Protein AF-A0A939Y5H3-F1 (afdb_monomer_lite)

Structure (mmCIF, N/CA/C/O backbone):
data_AF-A0A939Y5H3-F1
#
_entry.id   AF-A0A939Y5H3-F1
#
loop_
_atom_site.group_PDB
_atom_site.id
_atom_site.type_symbol
_atom_site.label_atom_id
_atom_site.label_alt_id
_atom_site.label_comp_id
_atom_site.label_asym_id
_atom_site.label_entity_id
_atom_site.label_seq_id
_atom_site.pdbx_PDB_ins_code
_atom_site.Cartn_x
_atom_site.Cartn_y
_atom_site.Cartn_z
_atom_site.occupancy
_atom_site.B_iso_or_equiv
_atom_site.auth_seq_id
_atom_site.auth_comp_id
_atom_site.auth_asym_id
_atom_site.auth_atom_id
_atom_site.pdbx_PDB_model_num
ATOM 1 N N . MET A 1 1 ? 41.973 27.818 4.647 1.00 45.31 1 MET A N 1
ATOM 2 C CA . MET A 1 1 ? 41.602 26.563 5.346 1.00 45.31 1 MET A CA 1
ATOM 3 C C . MET A 1 1 ? 40.294 26.695 6.150 1.00 45.31 1 MET A C 1
ATOM 5 O O . MET A 1 1 ? 40.220 26.222 7.270 1.00 45.31 1 MET A O 1
ATOM 9 N N . LYS A 1 2 ? 39.246 27.329 5.593 1.00 43.56 2 LYS A N 1
ATOM 10 C CA . LYS A 1 2 ? 37.891 27.390 6.195 1.00 43.56 2 LYS A CA 1
ATOM 11 C C . LYS A 1 2 ? 36.784 26.870 5.260 1.00 43.56 2 LYS A C 1
ATOM 13 O O . LYS A 1 2 ? 35.641 26.791 5.668 1.00 43.56 2 LYS A O 1
ATOM 18 N N . LYS A 1 3 ? 37.131 26.489 4.022 1.00 42.84 3 LYS A N 1
ATOM 19 C CA . LYS A 1 3 ? 36.192 25.960 3.016 1.00 42.84 3 LYS A CA 1
ATOM 20 C C . LYS A 1 3 ? 36.197 24.429 2.900 1.00 42.84 3 LYS A C 1
ATOM 22 O O . LYS A 1 3 ? 35.375 23.888 2.184 1.00 42.84 3 LYS A O 1
ATOM 27 N N . LEU A 1 4 ? 37.094 23.740 3.616 1.00 44.28 4 LEU A N 1
ATOM 28 C CA . LEU A 1 4 ? 37.182 22.272 3.596 1.00 44.28 4 LEU A CA 1
ATOM 29 C C . LEU A 1 4 ? 36.349 21.599 4.705 1.00 44.28 4 LEU A C 1
ATOM 31 O O . LEU A 1 4 ? 36.174 20.392 4.683 1.00 44.28 4 LEU A O 1
ATOM 35 N N . ILE A 1 5 ? 35.842 22.370 5.676 1.00 47.78 5 ILE A N 1
ATOM 36 C CA . ILE A 1 5 ? 35.109 21.831 6.835 1.00 47.78 5 ILE A CA 1
ATOM 37 C C . ILE A 1 5 ? 33.607 21.679 6.535 1.00 47.78 5 ILE A C 1
ATOM 39 O O . ILE A 1 5 ? 32.994 20.747 7.034 1.00 47.78 5 ILE A O 1
ATOM 43 N N . CYS A 1 6 ? 33.020 22.505 5.658 1.00 40.56 6 CYS A N 1
ATOM 44 C CA . CYS A 1 6 ? 31.611 22.341 5.270 1.00 40.56 6 CYS A CA 1
ATOM 45 C C . CYS A 1 6 ? 31.364 21.078 4.429 1.00 40.56 6 CYS A C 1
ATOM 47 O O . CYS A 1 6 ? 30.321 20.462 4.583 1.00 40.56 6 CYS A O 1
ATOM 49 N N . LEU A 1 7 ? 32.325 20.651 3.598 1.00 38.81 7 LEU A N 1
ATOM 50 C CA . LEU A 1 7 ? 32.150 19.462 2.752 1.00 38.81 7 LEU A CA 1
ATOM 51 C C . LEU A 1 7 ? 32.238 18.149 3.551 1.00 38.81 7 LEU A C 1
ATOM 53 O O . LEU A 1 7 ? 31.619 17.162 3.179 1.00 38.81 7 LEU A O 1
ATOM 57 N N . LEU A 1 8 ? 32.978 18.141 4.668 1.00 38.00 8 LEU A N 1
ATOM 58 C CA . LEU A 1 8 ? 33.120 16.955 5.518 1.00 38.00 8 LEU A CA 1
ATOM 59 C C . LEU A 1 8 ? 31.940 16.770 6.490 1.00 38.00 8 LEU A C 1
ATOM 61 O O . LEU A 1 8 ? 31.707 15.662 6.952 1.00 38.00 8 LEU A O 1
ATOM 65 N N . ILE A 1 9 ? 31.193 17.839 6.790 1.00 43.25 9 ILE A N 1
ATOM 66 C CA . ILE A 1 9 ? 30.003 17.783 7.657 1.00 43.25 9 ILE A CA 1
ATOM 67 C C . ILE A 1 9 ? 28.772 17.279 6.881 1.00 43.25 9 ILE A C 1
ATOM 69 O O . ILE A 1 9 ? 27.921 16.627 7.473 1.00 43.25 9 ILE A O 1
ATOM 73 N N . CYS A 1 10 ? 28.711 17.470 5.558 1.00 39.88 10 CYS A N 1
ATOM 74 C CA . CYS A 1 10 ? 27.678 16.852 4.714 1.00 39.88 10 CYS A CA 1
ATOM 75 C C . CYS A 1 10 ? 27.888 15.341 4.488 1.00 39.88 10 CYS A C 1
ATOM 77 O O . CYS A 1 10 ? 26.941 14.655 4.134 1.00 39.88 10 CYS A O 1
ATOM 79 N N . LEU A 1 11 ? 29.099 14.816 4.716 1.00 40.78 11 LEU A N 1
ATOM 80 C CA . LEU A 1 11 ? 29.439 13.387 4.581 1.00 40.78 11 LEU A CA 1
ATOM 81 C C . LEU A 1 11 ? 29.298 12.592 5.895 1.00 40.78 11 LEU A C 1
ATOM 83 O O . LEU A 1 11 ? 29.634 11.412 5.939 1.00 40.78 11 LEU A O 1
ATOM 87 N N . LEU A 1 12 ? 28.842 13.242 6.970 1.00 34.53 12 LEU A N 1
ATOM 88 C CA . LEU A 1 12 ? 28.650 12.650 8.301 1.00 34.53 12 LEU A CA 1
ATOM 89 C C . LEU A 1 12 ? 27.226 12.843 8.833 1.00 34.53 12 LEU A C 1
ATOM 91 O O . LEU A 1 12 ? 26.976 12.609 10.016 1.00 34.53 12 LEU A O 1
ATOM 95 N N . LEU A 1 13 ? 26.290 13.260 7.978 1.00 33.53 13 LEU A N 1
ATOM 96 C CA . LEU A 1 13 ? 24.886 13.063 8.295 1.00 33.53 13 LEU A CA 1
ATOM 97 C C . LEU A 1 13 ? 24.651 11.549 8.216 1.00 33.53 13 LEU A C 1
ATOM 99 O O . LEU A 1 13 ? 24.963 10.970 7.172 1.00 33.53 13 LEU A O 1
ATOM 103 N N . PRO A 1 14 ? 24.171 10.881 9.283 1.00 34.47 14 PRO A N 1
ATOM 104 C CA . PRO A 1 14 ? 23.535 9.592 9.077 1.00 34.47 14 PRO A CA 1
ATOM 105 C C . PRO A 1 14 ? 22.518 9.826 7.965 1.00 34.47 14 PRO A C 1
ATOM 107 O O . PRO A 1 14 ? 21.755 10.793 8.042 1.00 34.47 14 PRO A O 1
ATOM 110 N N . VAL A 1 15 ? 22.592 9.019 6.905 1.00 36.03 15 VAL A N 1
ATOM 111 C CA . VAL A 1 15 ? 21.488 8.879 5.957 1.00 36.03 15 VAL A CA 1
ATOM 112 C C . VAL A 1 15 ? 20.265 8.777 6.850 1.00 36.03 15 VAL A C 1
ATOM 114 O O . VAL A 1 15 ? 20.222 7.890 7.706 1.00 36.03 15 VAL A O 1
ATOM 117 N N . SER A 1 16 ? 19.399 9.793 6.812 1.00 32.97 16 SER A N 1
ATOM 118 C CA . SER A 1 16 ? 18.148 9.756 7.551 1.00 32.97 16 SER A CA 1
ATOM 119 C C . SER A 1 16 ? 17.563 8.392 7.245 1.00 32.97 16 SER A C 1
ATOM 121 O O . SER A 1 16 ? 17.474 8.061 6.064 1.00 32.97 16 SER A O 1
ATOM 123 N N . ALA A 1 17 ? 17.305 7.579 8.276 1.00 41.19 17 ALA A N 1
ATOM 124 C CA . ALA A 1 17 ? 16.537 6.362 8.086 1.00 41.19 17 ALA A CA 1
ATOM 125 C C . ALA A 1 17 ? 15.338 6.793 7.245 1.00 41.19 17 ALA A C 1
ATOM 127 O O . ALA A 1 17 ? 14.619 7.713 7.653 1.00 41.19 17 ALA A O 1
ATOM 128 N N . LEU A 1 18 ? 15.261 6.284 6.014 1.00 56.69 18 LEU A N 1
ATOM 129 C CA . LEU A 1 18 ? 14.103 6.540 5.183 1.00 56.69 18 LEU A CA 1
ATOM 130 C C . LEU A 1 18 ? 12.921 6.054 6.021 1.00 56.69 18 LEU A C 1
ATOM 132 O O . LEU A 1 18 ? 13.024 5.047 6.725 1.00 56.69 18 LEU A O 1
ATOM 136 N N . ALA A 1 19 ? 11.886 6.883 6.097 1.00 64.06 19 ALA A N 1
ATOM 137 C CA . ALA A 1 19 ? 10.676 6.497 6.794 1.00 64.06 19 ALA A CA 1
ATOM 138 C C . ALA A 1 19 ? 10.147 5.210 6.160 1.00 64.06 19 ALA A C 1
ATOM 140 O O . ALA A 1 19 ? 10.243 5.084 4.937 1.00 64.06 19 ALA A O 1
ATOM 141 N N . ALA A 1 20 ? 9.577 4.307 6.960 1.00 69.75 20 ALA A N 1
ATOM 142 C CA . ALA A 1 20 ? 8.918 3.128 6.413 1.00 69.75 20 ALA A CA 1
ATOM 143 C C . ALA A 1 20 ? 7.934 3.561 5.311 1.00 69.75 20 ALA A C 1
ATOM 145 O O . ALA A 1 20 ? 7.160 4.511 5.517 1.00 69.75 20 ALA A O 1
ATOM 146 N N . PRO A 1 21 ? 7.978 2.929 4.127 1.00 75.19 21 PRO A N 1
ATOM 147 C CA . PRO A 1 21 ? 7.165 3.357 3.008 1.00 75.19 21 PRO A CA 1
ATOM 148 C C . PRO A 1 21 ? 5.696 3.151 3.374 1.00 75.19 21 PRO A C 1
ATOM 150 O O . PRO A 1 21 ? 5.331 2.158 3.997 1.00 75.19 21 PRO A O 1
ATOM 153 N N . THR A 1 22 ? 4.855 4.119 3.023 1.00 82.44 22 THR A N 1
ATOM 154 C CA . THR A 1 22 ? 3.416 4.108 3.311 1.00 82.44 22 THR A CA 1
ATOM 155 C C . THR A 1 22 ? 2.632 4.383 2.043 1.00 82.44 22 THR A C 1
ATOM 157 O O . THR A 1 22 ? 3.147 5.012 1.115 1.00 82.44 22 THR A O 1
ATOM 160 N N . ARG A 1 23 ? 1.381 3.922 2.015 1.00 86.31 23 ARG A N 1
ATOM 161 C CA . ARG A 1 23 ? 0.402 4.412 1.053 1.00 86.31 23 ARG A CA 1
ATOM 162 C C . ARG A 1 23 ? 0.031 5.850 1.407 1.00 86.31 23 ARG A C 1
ATOM 164 O O . ARG A 1 23 ? -0.225 6.164 2.573 1.00 86.31 23 ARG A O 1
ATOM 171 N N . ASP A 1 24 ? 0.000 6.709 0.395 1.00 83.50 24 ASP A N 1
ATOM 172 C CA . ASP A 1 24 ? -0.447 8.086 0.571 1.00 83.50 24 ASP A CA 1
ATOM 173 C C . ASP A 1 24 ? -1.938 8.146 0.909 1.00 83.50 24 ASP A C 1
ATOM 175 O O . ASP A 1 24 ? -2.741 7.341 0.440 1.00 83.50 24 ASP A O 1
ATOM 179 N N . MET A 1 25 ? -2.314 9.161 1.687 1.00 87.19 25 MET A N 1
ATOM 180 C CA . MET A 1 25 ? -3.721 9.486 1.903 1.00 87.19 25 MET A CA 1
ATOM 181 C C . MET A 1 25 ? -4.367 9.890 0.572 1.00 87.19 25 MET A C 1
ATOM 183 O O . MET A 1 25 ? -3.930 10.857 -0.055 1.00 87.19 25 MET A O 1
ATOM 187 N N . GLN A 1 26 ? -5.418 9.178 0.178 1.00 84.81 26 GLN A N 1
ATOM 188 C CA . GLN A 1 26 ? -6.186 9.430 -1.036 1.00 84.81 26 GLN A CA 1
ATOM 189 C C . GLN A 1 26 ? -7.264 10.496 -0.781 1.00 84.81 26 GLN A C 1
ATOM 191 O O . GLN A 1 26 ? -7.021 11.695 -0.929 1.00 84.81 26 GLN A O 1
ATOM 196 N N . GLU A 1 27 ? -8.453 10.070 -0.354 1.00 87.75 27 GLU A N 1
ATOM 197 C CA . GLU A 1 27 ? -9.567 10.926 0.047 1.00 87.75 27 GLU A CA 1
ATOM 198 C C . GLU A 1 27 ? -9.809 10.789 1.552 1.00 87.75 27 GLU A C 1
ATOM 200 O O . GLU A 1 27 ? -9.682 9.707 2.120 1.00 87.75 27 GLU A O 1
ATOM 205 N N . SER A 1 28 ? -10.159 11.893 2.215 1.00 94.00 28 SER A N 1
ATOM 206 C CA . SER A 1 28 ? -10.532 11.849 3.626 1.00 94.00 28 SER A CA 1
ATOM 207 C C . SER A 1 28 ? -11.672 12.805 3.948 1.00 94.00 28 SER A C 1
ATOM 209 O O . SER A 1 28 ? -11.528 14.027 3.868 1.00 94.00 28 SER A O 1
ATOM 211 N N . ALA A 1 29 ? -12.792 12.239 4.393 1.00 94.69 29 ALA A N 1
ATOM 212 C CA . ALA A 1 29 ? -13.925 12.959 4.961 1.00 94.69 29 ALA A CA 1
ATOM 213 C C . ALA A 1 29 ? -13.605 13.545 6.349 1.00 94.69 29 ALA A C 1
ATOM 215 O O . ALA A 1 29 ? -14.229 14.517 6.781 1.00 94.69 29 ALA A O 1
ATOM 216 N N . LEU A 1 30 ? -12.617 12.977 7.048 1.00 93.25 30 LEU A N 1
ATOM 217 C CA . LEU A 1 30 ? -12.123 13.471 8.331 1.00 93.25 30 LEU A CA 1
ATOM 218 C C . LEU A 1 30 ? -10.884 14.356 8.151 1.00 93.25 30 LEU A C 1
ATOM 220 O O . LEU A 1 30 ? -10.033 14.127 7.292 1.00 93.25 30 LEU A O 1
ATOM 224 N N . THR A 1 31 ? -10.750 15.376 8.995 1.00 92.88 31 THR A N 1
ATOM 225 C CA . THR A 1 31 ? -9.538 16.207 9.032 1.00 92.88 31 THR A CA 1
ATOM 226 C C . THR A 1 31 ? -8.356 15.443 9.634 1.00 92.88 31 THR A C 1
ATOM 228 O O . THR A 1 31 ? -8.534 14.513 10.422 1.00 92.88 31 THR A O 1
ATOM 231 N N . ALA A 1 32 ? -7.134 15.890 9.334 1.00 89.56 32 ALA A N 1
ATOM 232 C CA . ALA A 1 32 ? -5.916 15.323 9.916 1.00 89.56 32 ALA A CA 1
ATOM 233 C C . ALA A 1 32 ? -5.931 15.326 11.459 1.00 89.56 32 ALA A C 1
ATOM 235 O O . ALA A 1 32 ? -5.498 14.358 12.079 1.00 89.56 32 ALA A O 1
ATOM 236 N N . ASP A 1 33 ? -6.486 16.370 12.086 1.00 90.69 33 ASP A N 1
ATOM 237 C CA . ASP A 1 33 ? -6.607 16.458 13.547 1.00 90.69 33 ASP A CA 1
ATOM 238 C C . ASP A 1 33 ? -7.597 15.422 14.108 1.00 90.69 33 ASP A C 1
ATOM 240 O O . ASP A 1 33 ? -7.350 14.834 15.165 1.00 90.69 33 ASP A O 1
ATOM 244 N N . GLN A 1 34 ? -8.701 15.162 13.398 1.00 92.75 34 GLN A N 1
ATOM 245 C CA . GLN A 1 34 ? -9.666 14.124 13.777 1.00 92.75 34 GLN A CA 1
ATOM 246 C C . GLN A 1 34 ? -9.057 12.726 13.647 1.00 92.75 34 GLN A C 1
ATOM 248 O O . GLN A 1 34 ? -9.154 11.943 14.589 1.00 92.75 34 GLN A O 1
ATOM 253 N N . LEU A 1 35 ? -8.382 12.431 12.531 1.00 91.88 35 LEU A N 1
ATOM 254 C CA . LEU A 1 35 ? -7.690 11.152 12.329 1.00 91.88 35 LEU A CA 1
ATOM 255 C C . LEU A 1 35 ? -6.590 10.931 13.376 1.00 91.88 35 LEU A C 1
ATOM 257 O O . LEU A 1 35 ? -6.510 9.866 13.983 1.00 91.88 35 LEU A O 1
ATOM 261 N N . SER A 1 36 ? -5.794 11.963 13.660 1.00 89.62 36 SER A N 1
ATOM 262 C CA . SER A 1 36 ? -4.759 11.923 14.699 1.00 89.62 36 SER A CA 1
ATOM 263 C C . SER A 1 36 ? -5.345 11.627 16.085 1.00 89.62 36 SER A C 1
ATOM 265 O O . SER A 1 36 ? -4.806 10.814 16.834 1.00 89.62 36 SER A O 1
ATOM 267 N N . SER A 1 37 ? -6.498 12.221 16.404 1.00 90.88 37 SER A N 1
ATOM 268 C CA . SER A 1 37 ? -7.200 11.979 17.673 1.00 90.88 37 SER A CA 1
ATOM 269 C C . SER A 1 37 ? -7.780 10.562 17.780 1.00 90.88 37 SER A C 1
ATOM 271 O O . SER A 1 37 ? -7.954 10.060 18.890 1.00 90.88 37 SER A O 1
ATOM 273 N N . LEU A 1 38 ? -8.070 9.912 16.648 1.00 92.00 38 LEU A N 1
ATOM 274 C CA . LEU A 1 38 ? -8.595 8.546 16.581 1.00 92.00 38 LEU A CA 1
ATOM 275 C C . LEU A 1 38 ? -7.514 7.466 16.670 1.00 92.00 38 LEU A C 1
ATOM 277 O O . LEU A 1 38 ? -7.841 6.330 17.004 1.00 92.00 38 LEU A O 1
ATOM 281 N N . ARG A 1 39 ? -6.248 7.801 16.404 1.00 90.06 39 ARG A N 1
ATOM 282 C CA . ARG A 1 39 ? -5.159 6.835 16.195 1.00 90.06 39 ARG A CA 1
ATOM 283 C C . ARG A 1 39 ? -5.089 5.729 17.251 1.00 90.06 39 ARG A C 1
ATOM 285 O O . ARG A 1 39 ? -5.310 4.573 16.929 1.00 90.06 39 ARG A O 1
ATOM 292 N N . THR A 1 40 ? -4.876 6.073 18.522 1.00 90.19 40 THR A N 1
ATOM 293 C CA . THR A 1 40 ? -4.719 5.068 19.595 1.00 90.19 40 THR A CA 1
ATOM 294 C C . THR A 1 40 ? -5.946 4.162 19.742 1.00 90.19 40 THR A C 1
ATOM 296 O O . THR A 1 40 ? -5.835 2.980 20.078 1.00 90.19 40 THR A O 1
ATOM 299 N N . TRP A 1 41 ? -7.136 4.716 19.510 1.00 93.38 41 TRP A N 1
ATOM 300 C CA . TRP A 1 41 ? -8.375 3.951 19.547 1.00 93.38 41 TRP A CA 1
ATOM 301 C C . TRP A 1 41 ? -8.482 3.008 18.343 1.00 93.38 41 TRP A C 1
ATOM 303 O O . TRP A 1 41 ? -8.837 1.843 18.519 1.00 93.38 41 TRP A O 1
ATOM 313 N N . LEU A 1 42 ? -8.116 3.486 17.152 1.00 94.94 42 LEU A N 1
ATOM 314 C CA . LEU A 1 42 ? -8.102 2.713 15.913 1.00 94.94 42 LEU A CA 1
ATOM 315 C C . LEU A 1 42 ? -7.118 1.544 16.005 1.00 94.94 42 LEU A C 1
ATOM 317 O O . LEU A 1 42 ? -7.502 0.411 15.730 1.00 94.94 42 LEU A O 1
ATOM 321 N N . ASP A 1 43 ? -5.900 1.802 16.481 1.00 93.94 43 ASP A N 1
ATOM 322 C CA . ASP A 1 43 ? -4.863 0.791 16.717 1.00 93.94 43 ASP A CA 1
ATOM 323 C C . ASP A 1 43 ? -5.380 -0.328 17.636 1.00 93.94 43 ASP A C 1
ATOM 325 O O . ASP A 1 43 ? -5.196 -1.519 17.387 1.00 93.94 43 ASP A O 1
ATOM 329 N N . THR A 1 44 ? -6.117 0.050 18.686 1.00 93.06 44 THR A N 1
ATOM 330 C CA . THR A 1 44 ? -6.756 -0.908 19.599 1.00 93.06 44 THR A CA 1
ATOM 331 C C . THR A 1 44 ? -7.868 -1.699 18.907 1.00 93.06 44 THR A C 1
ATOM 333 O O . THR A 1 44 ? -8.005 -2.901 19.146 1.00 93.06 44 THR A O 1
ATOM 336 N N . ALA A 1 45 ? -8.676 -1.048 18.066 1.00 95.19 45 ALA A N 1
ATOM 337 C CA . ALA A 1 45 ? -9.754 -1.698 17.330 1.00 95.19 45 ALA A CA 1
ATOM 338 C C . ALA A 1 45 ? -9.206 -2.761 16.368 1.00 95.19 45 ALA A C 1
ATOM 340 O O . ALA A 1 45 ? -9.648 -3.909 16.441 1.00 95.19 45 ALA A O 1
ATOM 341 N N . VAL A 1 46 ? -8.198 -2.418 15.556 1.00 96.31 46 VAL A N 1
ATOM 342 C CA . VAL A 1 46 ? -7.581 -3.374 14.622 1.00 96.31 46 VAL A CA 1
ATOM 343 C C . VAL A 1 46 ? -6.859 -4.494 15.366 1.00 96.31 46 VAL A C 1
ATOM 345 O O . VAL A 1 46 ? -7.061 -5.661 15.044 1.00 96.31 46 VAL A O 1
ATOM 348 N N . ARG A 1 47 ? -6.119 -4.189 16.444 1.00 95.06 47 ARG A N 1
ATOM 349 C CA . ARG A 1 47 ? -5.437 -5.203 17.267 1.00 95.06 47 ARG A CA 1
ATOM 350 C C . ARG A 1 47 ? -6.397 -6.262 17.799 1.00 95.06 47 ARG A C 1
ATOM 352 O O . ARG A 1 47 ? -6.051 -7.436 17.825 1.00 95.06 47 ARG A O 1
ATOM 359 N N . ASN A 1 48 ? -7.586 -5.848 18.234 1.00 94.88 48 ASN A N 1
ATOM 360 C CA . ASN A 1 48 ? -8.601 -6.758 18.766 1.00 94.88 48 ASN A CA 1
ATOM 361 C C . ASN A 1 48 ? -9.331 -7.556 17.675 1.00 94.88 48 ASN A C 1
ATOM 363 O O . ASN A 1 48 ? -9.941 -8.577 17.991 1.00 94.88 48 ASN A O 1
ATOM 367 N N . ALA A 1 49 ? -9.320 -7.074 16.432 1.00 95.94 49 ALA A N 1
ATOM 368 C CA . ALA A 1 49 ? -9.948 -7.739 15.297 1.00 95.94 49 ALA A CA 1
ATOM 369 C C . ALA A 1 49 ? -9.018 -8.759 14.618 1.00 95.94 49 ALA A C 1
ATOM 371 O O . ALA A 1 49 ? -9.509 -9.687 13.974 1.00 95.94 49 ALA A O 1
ATOM 372 N N . LEU A 1 50 ? -7.696 -8.625 14.785 1.00 95.56 50 LEU A N 1
ATOM 373 C CA . LEU A 1 50 ? -6.729 -9.582 14.250 1.00 95.56 50 LEU A CA 1
ATOM 374 C C . LEU A 1 50 ? -6.980 -10.999 14.806 1.00 95.56 50 LEU A C 1
ATOM 376 O O . LEU A 1 50 ? -7.199 -11.174 16.007 1.00 95.56 50 LEU A O 1
ATOM 380 N N . PRO A 1 51 ? -6.897 -12.044 13.962 1.00 91.69 51 PRO A N 1
ATOM 381 C CA . PRO A 1 51 ? -7.111 -13.427 14.392 1.00 91.69 51 PRO A CA 1
ATOM 382 C C . PRO A 1 51 ? -5.959 -13.980 15.246 1.00 91.69 51 PRO A C 1
ATOM 384 O O . PRO A 1 51 ? -6.107 -15.026 15.882 1.00 91.69 51 PRO A O 1
ATOM 387 N N . VAL A 1 52 ? -4.805 -13.307 15.239 1.00 90.00 52 VAL A N 1
ATOM 388 C CA . VAL A 1 52 ? -3.605 -13.671 15.996 1.00 90.00 52 VAL A CA 1
ATOM 389 C C . VAL A 1 52 ? -3.442 -12.723 17.181 1.00 90.00 52 VAL A C 1
ATOM 391 O O . VAL A 1 52 ? -3.465 -11.506 17.022 1.00 90.00 52 VAL A O 1
ATOM 394 N N . GLU A 1 53 ? -3.221 -13.285 18.370 1.00 89.12 53 GLU A N 1
ATOM 395 C CA . GLU A 1 53 ? -2.850 -12.501 19.549 1.00 89.12 53 GLU A CA 1
ATOM 396 C C . GLU A 1 53 ? -1.353 -12.165 19.517 1.00 89.12 53 GLU A C 1
ATOM 398 O O . GLU A 1 53 ? -0.503 -13.057 19.469 1.00 89.12 53 GLU A O 1
ATOM 403 N N . TYR A 1 54 ? -1.036 -10.872 19.588 1.00 88.69 54 TYR A N 1
ATOM 404 C CA . TYR A 1 54 ? 0.331 -10.361 19.691 1.00 88.69 54 TYR A CA 1
ATOM 405 C C . TYR A 1 54 ? 0.681 -10.022 21.141 1.00 88.69 54 TYR A C 1
ATOM 407 O O . TYR A 1 54 ? -0.168 -9.547 21.908 1.00 88.69 54 TYR A O 1
ATOM 415 N N . ASP A 1 55 ? 1.941 -10.245 21.523 1.00 87.44 55 ASP A N 1
ATOM 416 C CA . ASP A 1 55 ? 2.400 -9.952 22.879 1.00 87.44 55 ASP A CA 1
ATOM 417 C C . ASP A 1 55 ? 2.374 -8.446 23.191 1.00 87.44 55 ASP A C 1
ATOM 419 O O . ASP A 1 55 ? 2.235 -7.608 22.305 1.00 87.44 55 ASP A O 1
ATOM 423 N N . GLU A 1 56 ? 2.439 -8.085 24.473 1.00 83.25 56 GLU A N 1
ATOM 424 C CA . GLU A 1 56 ? 2.299 -6.689 24.923 1.00 83.25 56 GLU A CA 1
ATOM 425 C C . GLU A 1 56 ? 3.425 -5.757 24.438 1.00 83.25 56 GLU A C 1
ATOM 427 O O . GLU A 1 56 ? 3.256 -4.541 24.489 1.00 83.25 56 GLU A O 1
ATOM 432 N N . ASN A 1 57 ? 4.562 -6.296 23.984 1.00 84.06 57 ASN A N 1
ATOM 433 C CA . ASN A 1 57 ? 5.687 -5.507 23.475 1.00 84.06 57 ASN A CA 1
ATOM 434 C C . ASN A 1 57 ? 5.623 -5.298 21.957 1.00 84.06 57 ASN A C 1
ATOM 436 O O . ASN A 1 57 ? 6.346 -4.445 21.441 1.00 84.06 57 ASN A O 1
ATOM 440 N N . THR A 1 58 ? 4.775 -6.053 21.255 1.00 87.69 58 THR A N 1
ATOM 441 C CA . THR A 1 58 ? 4.489 -5.841 19.837 1.00 87.69 58 THR A CA 1
ATOM 442 C C . THR A 1 58 ? 3.409 -4.776 19.694 1.00 87.69 58 THR A C 1
ATOM 444 O O . THR A 1 58 ? 2.237 -4.988 20.050 1.00 87.69 58 THR A O 1
ATOM 447 N N . TYR A 1 59 ? 3.799 -3.625 19.155 1.00 90.06 59 TYR A N 1
ATOM 448 C CA . TYR A 1 59 ? 2.846 -2.597 18.777 1.00 90.06 59 TYR A CA 1
ATOM 449 C C . TYR A 1 59 ? 2.139 -3.012 17.483 1.00 90.06 59 TYR A C 1
ATOM 451 O O . TYR A 1 59 ? 2.762 -3.541 16.565 1.00 90.06 59 TYR A O 1
ATOM 459 N N . VAL A 1 60 ? 0.824 -2.802 17.453 1.00 92.88 60 VAL A N 1
ATOM 460 C CA . VAL A 1 60 ? -0.033 -3.027 16.287 1.00 92.88 60 VAL A CA 1
ATOM 461 C C . VAL A 1 60 ? -0.643 -1.679 15.952 1.00 92.88 60 VAL A C 1
ATOM 463 O O . VAL A 1 60 ? -1.362 -1.128 16.787 1.00 92.88 60 VAL A O 1
ATOM 466 N N . GLY A 1 61 ? -0.340 -1.158 14.771 1.00 92.81 61 GLY A N 1
ATOM 467 C CA . GLY A 1 61 ? -0.839 0.129 14.305 1.00 92.81 61 GLY A CA 1
ATOM 468 C C . GLY A 1 61 ? -1.687 0.003 13.047 1.00 92.81 61 GLY A C 1
ATOM 469 O O . GLY A 1 61 ? -1.619 -0.998 12.330 1.00 92.81 61 GLY A O 1
ATOM 470 N N . ALA A 1 62 ? -2.479 1.037 12.778 1.00 94.31 62 ALA A N 1
ATOM 471 C CA . ALA A 1 62 ? -3.242 1.188 11.544 1.00 94.31 62 ALA A CA 1
ATOM 472 C C . ALA A 1 62 ? -2.842 2.474 10.809 1.00 94.31 62 ALA A C 1
ATOM 474 O O . ALA A 1 62 ? -3.056 3.585 11.303 1.00 94.31 62 ALA A O 1
ATOM 475 N N . GLN A 1 63 ? -2.307 2.334 9.597 1.00 93.44 63 GLN A N 1
ATOM 476 C CA . GLN A 1 63 ? -2.046 3.458 8.703 1.00 93.44 63 GLN A CA 1
ATOM 477 C C . GLN A 1 63 ? -3.273 3.703 7.824 1.00 93.44 63 GLN A C 1
ATOM 479 O O . GLN A 1 63 ? -3.507 2.973 6.868 1.00 93.44 63 GLN A O 1
ATOM 484 N N . VAL A 1 64 ? -4.061 4.731 8.141 1.00 94.88 64 VAL A N 1
ATOM 485 C CA . VAL A 1 64 ? -5.229 5.118 7.331 1.00 94.88 64 VAL A CA 1
ATOM 486 C C . VAL A 1 64 ? -4.762 5.752 6.024 1.00 94.88 64 VAL A C 1
ATOM 488 O O . VAL A 1 64 ? -3.982 6.708 6.051 1.00 94.88 64 VAL A O 1
ATOM 491 N N . TYR A 1 65 ? -5.269 5.251 4.902 1.00 92.94 65 TYR A N 1
ATOM 492 C CA . TYR A 1 65 ? -4.993 5.789 3.566 1.00 92.94 65 TYR A CA 1
ATOM 493 C C . TYR A 1 65 ? -6.249 6.291 2.846 1.00 92.94 65 TYR A C 1
ATOM 495 O O . TYR A 1 65 ? -6.134 6.999 1.848 1.00 92.94 65 TYR A O 1
ATOM 503 N N . SER A 1 66 ? -7.440 5.968 3.350 1.00 95.06 66 SER A N 1
ATOM 504 C CA . SER A 1 66 ? -8.709 6.465 2.822 1.00 95.06 66 SER A CA 1
ATOM 505 C C . SER A 1 66 ? -9.731 6.597 3.945 1.00 95.06 66 SER A C 1
ATOM 507 O O . SER A 1 66 ? -9.771 5.789 4.877 1.00 95.06 66 SER A O 1
ATOM 509 N N . CYS A 1 67 ? -10.551 7.642 3.885 1.00 96.44 67 CYS A N 1
ATOM 510 C CA . CYS A 1 67 ? -11.693 7.805 4.767 1.00 96.44 67 CYS A CA 1
ATOM 511 C C . CYS A 1 67 ? -12.878 8.390 4.003 1.00 96.44 67 CYS A C 1
ATOM 513 O O . CYS A 1 67 ? -12.870 9.563 3.629 1.00 96.44 67 CYS A O 1
ATOM 515 N N . VAL A 1 68 ? -13.934 7.601 3.837 1.00 96.69 68 VAL A N 1
ATOM 516 C CA . VAL A 1 68 ? -15.149 8.021 3.128 1.00 96.69 68 VAL A CA 1
ATOM 517 C C . VAL A 1 68 ? -16.346 8.046 4.070 1.00 96.69 68 VAL A C 1
ATOM 519 O O . VAL A 1 68 ? -16.450 7.234 4.989 1.00 96.69 68 VAL A O 1
ATOM 522 N N . GLU A 1 69 ? -17.254 9.001 3.870 1.00 95.00 69 GLU A N 1
ATOM 523 C CA . GLU A 1 69 ? -18.540 9.019 4.571 1.00 95.00 69 GLU A CA 1
ATOM 524 C C . GLU A 1 69 ? -19.579 8.254 3.745 1.00 95.00 69 GLU A C 1
ATOM 526 O O . GLU A 1 69 ? -19.889 8.641 2.618 1.00 95.00 69 GLU A O 1
ATOM 531 N N . ASP A 1 70 ? -20.156 7.203 4.326 1.00 91.31 70 ASP A N 1
ATOM 532 C CA . ASP A 1 70 ? -21.256 6.445 3.734 1.00 91.31 70 ASP A CA 1
ATOM 533 C C . ASP A 1 70 ? -22.384 6.241 4.752 1.00 91.31 70 ASP A C 1
ATOM 535 O O . ASP A 1 70 ? -22.198 5.722 5.854 1.00 91.31 70 ASP A O 1
ATOM 539 N N . GLY A 1 71 ? -23.590 6.688 4.398 1.00 86.50 71 GLY A N 1
ATOM 540 C CA . GLY A 1 71 ? -24.791 6.450 5.203 1.00 86.50 71 GLY A CA 1
ATOM 541 C C . GLY A 1 71 ? -24.743 6.992 6.642 1.00 86.50 71 GLY A C 1
ATOM 542 O O . GLY A 1 71 ? -25.468 6.486 7.503 1.00 86.50 71 GLY A O 1
ATOM 543 N N . GLY A 1 72 ? -23.915 8.006 6.923 1.00 90.38 72 GLY A N 1
ATOM 544 C CA . GLY A 1 72 ? -23.698 8.550 8.271 1.00 90.38 72 GLY A CA 1
ATOM 545 C C . GLY A 1 72 ? -22.721 7.740 9.133 1.00 90.38 72 GLY A C 1
ATOM 546 O O . GLY A 1 72 ? -22.660 7.960 10.345 1.00 90.38 72 GLY A O 1
ATOM 547 N N . CYS A 1 73 ? -21.987 6.809 8.526 1.00 94.50 73 CYS A N 1
ATOM 548 C CA . CYS A 1 73 ? -20.793 6.178 9.078 1.00 94.50 73 CYS A CA 1
ATOM 549 C C . CYS A 1 73 ? -19.565 6.654 8.288 1.00 94.50 73 CYS A C 1
ATOM 551 O O . CYS A 1 73 ? -19.679 7.044 7.128 1.00 94.50 73 CYS A O 1
ATOM 553 N N . TYR A 1 74 ? -18.395 6.607 8.911 1.00 96.69 74 TYR A N 1
ATOM 554 C CA . TYR A 1 74 ? -17.116 6.744 8.228 1.00 96.69 74 TYR A CA 1
ATOM 555 C C . TYR A 1 74 ? -16.515 5.357 8.036 1.00 96.69 74 TYR A C 1
ATOM 557 O O . TYR A 1 74 ? -16.482 4.567 8.983 1.00 96.69 74 TYR A O 1
ATOM 565 N N . VAL A 1 75 ? -16.038 5.080 6.828 1.00 97.00 75 VAL A N 1
ATOM 566 C CA . VAL A 1 75 ? -15.256 3.888 6.500 1.00 97.00 75 VAL A CA 1
ATOM 567 C C . VAL A 1 75 ? -13.806 4.327 6.405 1.00 97.00 75 VAL A C 1
ATOM 569 O O . VAL A 1 75 ? -13.480 5.173 5.577 1.00 97.00 75 VAL A O 1
ATOM 572 N N . LEU A 1 76 ? -12.965 3.819 7.301 1.00 97.12 76 LEU A N 1
ATOM 573 C CA . LEU A 1 76 ? -11.527 4.051 7.295 1.00 97.12 76 LEU A CA 1
ATOM 574 C C . LEU A 1 76 ? -10.863 2.816 6.708 1.00 97.12 76 LEU A C 1
ATOM 576 O O . LEU A 1 76 ? -10.911 1.752 7.323 1.00 97.12 76 LEU A O 1
ATOM 580 N N . GLU A 1 77 ? -10.240 2.970 5.551 1.00 96.50 77 GLU A N 1
ATOM 581 C CA . GLU A 1 77 ? -9.395 1.927 4.984 1.00 96.50 77 GLU A CA 1
ATOM 582 C C . GLU A 1 77 ? -7.965 2.154 5.468 1.00 96.50 77 GLU A C 1
ATOM 584 O O . GLU A 1 77 ? -7.430 3.274 5.416 1.00 96.50 77 GLU A O 1
ATOM 589 N N . CYS A 1 78 ? -7.362 1.100 6.004 1.00 95.69 78 CYS A N 1
ATOM 590 C CA . CYS A 1 78 ? -6.039 1.169 6.591 1.00 95.69 78 CYS A CA 1
ATOM 591 C C . CYS A 1 78 ? -5.186 -0.054 6.276 1.00 95.69 78 CYS A C 1
ATOM 593 O O . CYS A 1 78 ? -5.689 -1.151 6.060 1.00 95.69 78 CYS A O 1
ATOM 595 N N . ASP A 1 79 ? -3.874 0.158 6.281 1.00 95.12 79 ASP A N 1
ATOM 596 C CA . ASP A 1 79 ? -2.884 -0.909 6.284 1.00 95.12 79 ASP A CA 1
ATOM 597 C C . ASP A 1 79 ? -2.450 -1.164 7.731 1.00 95.12 79 ASP A C 1
ATOM 599 O O . ASP A 1 79 ? -1.999 -0.257 8.443 1.00 95.12 79 ASP A O 1
ATOM 603 N N . VAL A 1 80 ? -2.617 -2.403 8.184 1.00 94.94 80 VAL A N 1
ATOM 604 C CA . VAL A 1 80 ? -2.246 -2.836 9.531 1.00 94.94 80 VAL A CA 1
ATOM 605 C C . VAL A 1 80 ? -0.773 -3.206 9.548 1.00 94.94 80 VAL A C 1
ATOM 607 O O . VAL A 1 80 ? -0.277 -3.888 8.649 1.00 94.94 80 VAL A O 1
ATOM 610 N N . TYR A 1 81 ? -0.067 -2.786 10.592 1.00 92.81 81 TYR A N 1
ATOM 611 C CA . TYR A 1 81 ? 1.365 -3.005 10.699 1.00 92.81 81 TYR A CA 1
ATOM 612 C C . TYR A 1 81 ? 1.818 -3.359 12.114 1.00 92.81 81 TYR A C 1
ATOM 614 O O . TYR A 1 81 ? 1.165 -3.018 13.101 1.00 92.81 81 TYR A O 1
ATOM 622 N N . LEU A 1 82 ? 2.957 -4.044 12.202 1.00 90.94 82 LEU A N 1
ATOM 623 C CA . LEU A 1 82 ? 3.668 -4.316 13.448 1.00 90.94 82 LEU A CA 1
ATOM 624 C C . LEU A 1 82 ? 4.900 -3.433 13.572 1.00 90.94 82 LEU A C 1
ATOM 626 O O . LEU A 1 82 ? 5.600 -3.216 12.583 1.00 90.94 82 LEU A O 1
ATOM 630 N N . GLU A 1 83 ? 5.203 -3.019 14.797 1.00 86.94 83 GLU A N 1
ATOM 631 C CA . GLU A 1 83 ? 6.463 -2.371 15.160 1.00 86.94 83 GLU A CA 1
ATOM 632 C C . GLU A 1 83 ? 6.997 -2.963 16.474 1.00 86.94 83 GLU A C 1
ATOM 634 O O . GLU A 1 83 ? 6.260 -3.142 17.453 1.00 86.94 83 GLU A O 1
ATOM 639 N N . ASP A 1 84 ? 8.296 -3.260 16.507 1.00 74.50 84 ASP A N 1
ATOM 640 C CA . ASP A 1 84 ? 8.964 -3.740 17.715 1.00 74.50 84 ASP A CA 1
ATOM 641 C C . ASP A 1 84 ? 9.335 -2.567 18.637 1.00 74.50 84 ASP A C 1
ATOM 643 O O . ASP A 1 84 ? 10.236 -1.777 18.351 1.00 74.50 84 ASP A O 1
ATOM 647 N N . GLY A 1 85 ? 8.704 -2.500 19.813 1.00 63.66 85 GLY A N 1
ATOM 648 C CA . GLY A 1 85 ? 9.186 -1.691 20.937 1.00 63.66 85 GLY A CA 1
ATOM 649 C C . GLY A 1 85 ? 8.855 -0.192 20.920 1.00 63.66 85 GLY A C 1
ATOM 650 O O . GLY A 1 85 ? 9.209 0.490 21.889 1.00 63.66 85 GLY A O 1
ATOM 651 N N . SER A 1 86 ? 8.155 0.326 19.907 1.00 68.62 86 SER A N 1
ATOM 652 C CA . SER A 1 86 ? 7.624 1.698 19.905 1.00 68.62 86 SER A CA 1
ATOM 653 C C . SER A 1 86 ? 6.246 1.823 19.251 1.00 68.62 86 SER A C 1
ATOM 655 O O . SER A 1 86 ? 5.872 1.024 18.408 1.00 68.62 86 SER A O 1
ATOM 657 N N . ASP A 1 87 ? 5.487 2.828 19.701 1.00 74.31 87 ASP A N 1
ATOM 658 C CA . ASP A 1 87 ? 4.256 3.330 19.072 1.00 74.31 87 ASP A CA 1
ATOM 659 C C . ASP A 1 87 ? 4.649 4.516 18.183 1.00 74.31 87 ASP A C 1
ATOM 661 O O . ASP A 1 87 ? 4.495 5.690 18.554 1.00 74.31 87 ASP A O 1
ATOM 665 N N . THR A 1 88 ? 5.258 4.218 17.039 1.00 71.69 88 THR A N 1
ATOM 666 C CA . THR A 1 88 ? 5.668 5.236 16.079 1.00 71.69 88 THR A CA 1
ATOM 667 C C . THR A 1 88 ? 4.724 5.208 14.881 1.00 71.69 88 THR A C 1
ATOM 669 O O . THR A 1 88 ? 4.257 4.160 14.434 1.00 71.69 88 THR A O 1
ATOM 672 N N . LEU A 1 89 ? 4.401 6.387 14.340 1.00 71.88 89 LEU A N 1
ATOM 673 C CA . LEU A 1 89 ? 3.776 6.432 13.017 1.00 71.88 89 LEU A CA 1
ATOM 674 C C . LEU A 1 89 ? 4.777 5.885 11.998 1.00 71.88 89 LEU A C 1
ATOM 676 O O . LEU A 1 89 ? 5.962 6.209 12.125 1.00 71.88 89 LEU A O 1
ATOM 680 N N . PRO A 1 90 ? 4.340 5.181 10.944 1.00 76.12 90 PRO A N 1
ATOM 681 C CA . PRO A 1 90 ? 5.270 4.624 9.967 1.00 76.12 90 PRO A CA 1
ATOM 682 C C . PRO A 1 90 ? 6.176 5.679 9.326 1.00 76.12 90 PRO A C 1
ATOM 684 O O . PRO A 1 90 ? 7.371 5.460 9.161 1.00 76.12 90 PRO A O 1
ATOM 687 N N . LEU A 1 91 ? 5.648 6.891 9.120 1.00 74.12 91 LEU A N 1
ATOM 688 C CA . LEU A 1 91 ? 6.401 8.044 8.616 1.00 74.12 91 LEU A CA 1
ATOM 689 C C . LEU A 1 91 ? 7.613 8.446 9.489 1.00 74.12 91 LEU A C 1
ATOM 691 O O . LEU A 1 91 ? 8.502 9.164 9.033 1.00 74.12 91 LEU A O 1
ATOM 695 N N . PHE A 1 92 ? 7.654 8.040 10.757 1.00 76.81 92 PHE A N 1
ATOM 696 C CA . PHE A 1 92 ? 8.780 8.303 11.659 1.00 76.81 92 PHE A CA 1
ATOM 697 C C . PHE A 1 92 ? 9.506 7.026 12.094 1.00 76.81 92 PHE A C 1
ATOM 699 O O . PHE A 1 92 ? 10.496 7.114 12.826 1.00 76.81 92 PHE A O 1
ATOM 706 N N . ALA A 1 93 ? 9.025 5.864 11.655 1.00 76.62 93 ALA A N 1
ATOM 707 C CA . ALA A 1 93 ? 9.647 4.583 11.910 1.00 76.62 93 ALA A CA 1
ATOM 708 C C . ALA A 1 93 ? 10.803 4.354 10.916 1.00 76.62 93 ALA A C 1
ATOM 710 O O . ALA A 1 93 ? 10.712 4.779 9.761 1.00 76.62 93 ALA A O 1
ATOM 711 N N . PRO A 1 94 ? 11.906 3.718 11.341 1.00 73.81 94 PRO A N 1
ATOM 712 C CA . PRO A 1 94 ? 12.939 3.256 10.419 1.00 73.81 94 PRO A CA 1
ATOM 713 C C . PRO A 1 94 ? 12.387 2.347 9.304 1.00 73.81 94 PRO A C 1
ATOM 715 O O . PRO A 1 94 ? 11.507 1.533 9.555 1.00 73.81 94 PRO A O 1
ATOM 718 N N . ASP A 1 95 ? 12.974 2.439 8.108 1.00 65.25 95 ASP A N 1
ATOM 719 C CA . ASP A 1 95 ? 12.583 1.714 6.880 1.00 65.25 95 ASP A CA 1
ATOM 720 C C . ASP A 1 95 ? 12.289 0.210 7.088 1.00 65.25 95 ASP A C 1
ATOM 722 O O . ASP A 1 95 ? 11.306 -0.324 6.584 1.00 65.25 95 ASP A O 1
ATOM 726 N N . ASP A 1 96 ? 13.088 -0.450 7.934 1.00 71.56 96 ASP A N 1
ATOM 727 C CA . ASP A 1 96 ? 13.008 -1.894 8.196 1.00 71.56 96 ASP A CA 1
ATOM 728 C C . ASP A 1 96 ? 12.380 -2.254 9.558 1.00 71.56 96 ASP A C 1
ATOM 730 O O . ASP A 1 96 ? 12.445 -3.409 9.985 1.00 71.56 96 ASP A O 1
ATOM 734 N N . SER A 1 97 ? 11.835 -1.287 10.306 1.00 78.69 97 SER A N 1
ATOM 735 C CA . SER A 1 97 ? 11.272 -1.562 11.640 1.00 78.69 97 SER A CA 1
ATOM 736 C C . SER A 1 97 ? 9.797 -1.943 11.617 1.00 78.69 97 SER A C 1
ATOM 738 O O . SER A 1 97 ? 9.245 -2.262 12.671 1.00 78.69 97 SER A O 1
ATOM 740 N N . ILE A 1 98 ? 9.158 -1.869 10.448 1.00 86.38 98 ILE A N 1
ATOM 741 C CA . ILE A 1 98 ? 7.734 -2.131 10.279 1.00 86.38 98 ILE A CA 1
ATOM 742 C C . ILE A 1 98 ? 7.504 -3.388 9.455 1.00 86.38 98 ILE A C 1
ATOM 744 O O . ILE A 1 98 ? 8.123 -3.602 8.418 1.00 86.38 98 ILE A O 1
ATOM 748 N N . THR A 1 99 ? 6.560 -4.209 9.911 1.00 89.19 99 THR A N 1
ATOM 749 C CA . THR A 1 99 ? 6.024 -5.327 9.129 1.00 89.19 99 THR A CA 1
ATOM 750 C C . THR A 1 99 ? 4.569 -5.055 8.780 1.00 89.19 99 THR A C 1
ATOM 752 O O . THR A 1 99 ? 3.717 -5.051 9.665 1.00 89.19 99 THR A O 1
ATOM 755 N N . TRP A 1 100 ? 4.281 -4.855 7.495 1.00 91.38 100 TRP A N 1
ATOM 756 C CA . TRP A 1 100 ? 2.916 -4.745 6.977 1.00 91.38 100 TRP A CA 1
ATOM 757 C C . TRP A 1 100 ? 2.220 -6.107 7.023 1.00 91.38 100 TRP A C 1
ATOM 759 O O . TRP A 1 100 ? 2.790 -7.107 6.582 1.00 91.38 100 TRP A O 1
ATOM 769 N N . LEU A 1 101 ? 1.015 -6.151 7.591 1.00 93.31 101 LEU A N 1
ATOM 770 C CA . LEU A 1 101 ? 0.294 -7.392 7.864 1.00 93.31 101 LEU A CA 1
ATOM 771 C C . LEU A 1 101 ? -0.839 -7.668 6.893 1.00 93.31 101 LEU A C 1
ATOM 773 O O . LEU A 1 101 ? -0.897 -8.777 6.385 1.00 93.31 101 LEU A O 1
ATOM 777 N N . CYS A 1 102 ? -1.754 -6.723 6.721 1.00 94.94 102 CYS A N 1
ATOM 778 C CA . CYS A 1 102 ? -3.005 -6.881 5.979 1.00 94.94 102 CYS A CA 1
ATOM 779 C C . CYS A 1 102 ? -3.665 -5.509 5.812 1.00 94.94 102 CYS A C 1
ATOM 781 O O . CYS A 1 102 ? -3.326 -4.567 6.537 1.00 94.94 102 CYS A O 1
ATOM 783 N N . ASP A 1 103 ? -4.652 -5.412 4.930 1.00 95.88 103 ASP A N 1
ATOM 784 C CA . ASP A 1 103 ? -5.601 -4.308 4.931 1.00 95.88 103 ASP A CA 1
ATOM 785 C C . ASP A 1 103 ? -6.675 -4.513 6.004 1.00 95.88 103 ASP A C 1
ATOM 787 O O . ASP A 1 103 ? -6.916 -5.619 6.503 1.00 95.88 103 ASP A O 1
ATOM 791 N N . ALA A 1 104 ? -7.318 -3.418 6.384 1.00 97.38 104 ALA A N 1
ATOM 792 C CA . ALA A 1 104 ? -8.504 -3.434 7.211 1.00 97.38 104 ALA A CA 1
ATOM 793 C C . ALA A 1 104 ? -9.468 -2.313 6.812 1.00 97.38 104 ALA A C 1
ATOM 795 O O . ALA A 1 104 ? -9.061 -1.212 6.438 1.00 97.38 104 ALA A O 1
ATOM 796 N N . ALA A 1 105 ? -10.760 -2.590 6.967 1.00 97.31 105 ALA A N 1
ATOM 797 C CA . ALA A 1 105 ? -11.828 -1.608 6.846 1.00 97.31 105 ALA A CA 1
ATOM 798 C C . ALA A 1 105 ? -12.481 -1.406 8.217 1.00 97.31 105 ALA A C 1
ATOM 800 O O . ALA A 1 105 ? -13.079 -2.322 8.791 1.00 97.31 105 ALA A O 1
ATOM 801 N N . VAL A 1 106 ? -12.360 -0.197 8.768 1.00 97.75 106 VAL A N 1
ATOM 802 C CA . VAL A 1 106 ? -12.908 0.159 10.080 1.00 97.75 106 VAL A CA 1
ATOM 803 C C . VAL A 1 106 ? -14.087 1.100 9.909 1.00 97.75 106 VAL A C 1
ATOM 805 O O . VAL A 1 106 ? -13.951 2.230 9.445 1.00 97.75 106 VAL A O 1
ATOM 808 N N . TYR A 1 107 ? -15.255 0.638 10.334 1.00 97.25 107 TYR A N 1
ATOM 809 C CA . TYR A 1 107 ? -16.506 1.369 10.232 1.00 97.25 107 TYR A CA 1
ATOM 810 C C . TYR A 1 107 ? -16.790 2.033 11.568 1.00 97.25 107 TYR A C 1
ATOM 812 O O . TYR A 1 107 ? -16.958 1.358 12.590 1.00 97.25 107 TYR A O 1
ATOM 820 N N . ILE A 1 108 ? -16.870 3.358 11.567 1.00 96.62 108 ILE A N 1
ATOM 821 C CA . ILE A 1 108 ? -17.158 4.140 12.767 1.00 96.62 108 ILE A CA 1
ATOM 822 C C . ILE A 1 108 ? -18.345 5.055 12.543 1.00 96.62 108 ILE A C 1
ATOM 824 O O . ILE A 1 108 ? -18.633 5.475 11.426 1.00 96.62 108 ILE A O 1
ATOM 828 N N . LYS A 1 109 ? -19.029 5.415 13.622 1.00 95.75 109 LYS A N 1
ATOM 829 C CA . LYS A 1 109 ? -20.152 6.343 13.561 1.00 95.75 109 LYS A CA 1
ATOM 830 C C . LYS A 1 109 ? -19.979 7.467 14.578 1.00 95.75 109 LYS A C 1
ATOM 832 O O . LYS A 1 109 ? -19.631 7.188 15.723 1.00 95.75 109 LYS A O 1
ATOM 837 N N . PRO A 1 110 ? -20.221 8.733 14.201 1.00 92.56 110 PRO A N 1
ATOM 838 C CA . PRO A 1 110 ? -20.128 9.839 15.141 1.00 92.56 110 PRO A CA 1
ATOM 839 C C . PRO A 1 110 ? -21.223 9.752 16.215 1.00 92.56 110 PRO A C 1
ATOM 841 O O . PRO A 1 110 ? -22.413 9.588 15.924 1.00 92.56 110 PRO A O 1
ATOM 844 N N . THR A 1 111 ? -20.822 9.926 17.470 1.00 91.50 111 THR A N 1
ATOM 845 C CA . THR A 1 111 ? -21.686 9.966 18.656 1.00 91.50 111 THR A CA 1
ATOM 846 C C . THR A 1 111 ? -21.379 11.217 19.478 1.00 91.50 111 THR A C 1
ATOM 848 O O . THR A 1 111 ? -20.698 11.170 20.500 1.00 91.50 111 THR A O 1
ATOM 851 N N . GLY A 1 112 ? -21.895 12.364 19.028 1.00 86.44 112 GLY A N 1
ATOM 852 C CA . GLY A 1 112 ? -21.545 13.664 19.607 1.00 86.44 112 GLY A CA 1
ATOM 853 C C . GLY A 1 112 ? -20.168 14.113 19.123 1.00 86.44 112 GLY A C 1
ATOM 854 O O . GLY A 1 112 ? -19.971 14.220 17.918 1.00 86.44 112 GLY A O 1
ATOM 855 N N . ASP A 1 113 ? -19.246 14.350 20.058 1.00 83.69 113 ASP A N 1
ATOM 856 C CA . ASP A 1 113 ? -17.847 14.708 19.767 1.00 83.69 113 ASP A CA 1
ATOM 857 C C . ASP A 1 113 ? -16.912 13.475 19.737 1.00 83.69 113 ASP A C 1
ATOM 859 O O . ASP A 1 113 ? -15.701 13.613 19.573 1.00 83.69 113 ASP A O 1
ATOM 863 N N . GLU A 1 114 ? -17.467 12.271 19.916 1.00 88.44 114 GLU A N 1
ATOM 864 C CA . GLU A 1 114 ? -16.754 10.985 19.915 1.00 88.44 114 GLU A CA 1
ATOM 865 C C . GLU A 1 114 ? -17.218 10.092 18.751 1.00 88.44 114 GLU A C 1
ATOM 867 O O . GLU A 1 114 ? -18.126 10.454 17.998 1.00 88.44 114 GLU A O 1
ATOM 872 N N . TYR A 1 115 ? -16.617 8.907 18.622 1.00 91.62 115 TYR A N 1
ATOM 873 C CA . TYR A 1 115 ? -16.973 7.904 17.620 1.00 91.62 115 TYR A CA 1
ATOM 874 C C . TYR A 1 115 ? -17.218 6.539 18.273 1.00 91.62 115 TYR A C 1
ATOM 876 O O . TYR A 1 115 ? -16.514 6.154 19.208 1.00 91.62 115 TYR A O 1
ATOM 884 N N . GLU A 1 116 ? -18.192 5.791 17.755 1.00 94.75 116 GLU A N 1
ATOM 885 C CA . GLU A 1 116 ? -18.452 4.394 18.116 1.00 94.75 116 GLU A CA 1
ATOM 886 C C . GLU A 1 116 ? -17.964 3.443 17.013 1.00 94.75 116 GLU A C 1
ATOM 888 O O . GLU A 1 116 ? -18.146 3.727 15.828 1.00 94.75 116 GLU A O 1
ATOM 893 N N . LEU A 1 117 ? -17.366 2.306 17.398 1.00 96.56 117 LEU A N 1
ATOM 894 C CA . LEU A 1 117 ? -17.026 1.229 16.461 1.00 96.56 117 LEU A CA 1
ATOM 895 C C . LEU A 1 117 ? -18.308 0.516 16.030 1.00 96.56 117 LEU A C 1
ATOM 897 O O . LEU A 1 117 ? -19.059 0.030 16.877 1.00 96.56 117 LEU A O 1
ATOM 901 N N . VAL A 1 118 ? -18.520 0.411 14.723 1.00 96.69 118 VAL A N 1
ATOM 902 C CA . VAL A 1 118 ? -19.602 -0.379 14.127 1.00 96.69 118 VAL A CA 1
ATOM 903 C C . VAL A 1 118 ? -19.087 -1.777 13.789 1.00 96.69 118 VAL A C 1
ATOM 905 O O . VAL A 1 118 ? -19.642 -2.769 14.263 1.00 96.69 118 VAL A O 1
ATOM 908 N N . SER A 1 119 ? -18.002 -1.851 13.021 1.00 96.50 119 SER A N 1
ATOM 909 C CA . SER A 1 119 ? -17.318 -3.092 12.648 1.00 96.50 119 SER A CA 1
ATOM 910 C C . SER A 1 119 ? -15.861 -2.817 12.277 1.00 96.50 119 SER A C 1
ATOM 912 O O . SER A 1 119 ? -15.477 -1.681 12.000 1.00 96.50 119 SER A O 1
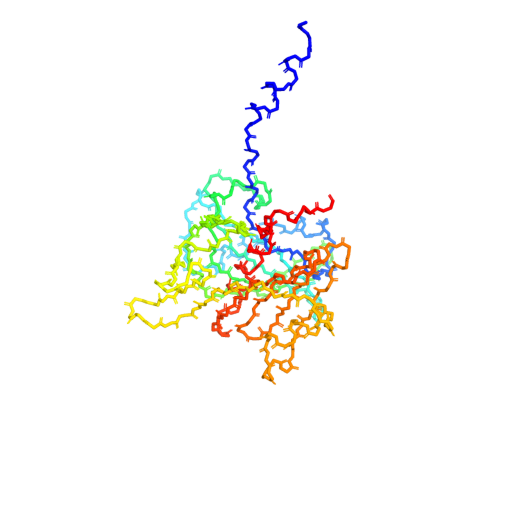ATOM 914 N N . CYS A 1 120 ? -15.048 -3.866 12.304 1.00 97.56 120 CYS A N 1
ATOM 915 C CA . CYS A 1 120 ? -13.681 -3.863 11.808 1.00 97.56 120 CYS A CA 1
ATOM 916 C C . CYS A 1 120 ? -13.491 -5.169 11.045 1.00 97.56 120 CYS A C 1
ATOM 918 O O . CYS A 1 120 ? -13.583 -6.245 11.641 1.00 97.56 120 CYS A O 1
ATOM 920 N N . ASP A 1 121 ? -13.287 -5.048 9.741 1.00 96.88 121 ASP A N 1
ATOM 921 C CA . ASP A 1 121 ? -13.039 -6.169 8.848 1.00 96.88 121 ASP A CA 1
ATOM 922 C C . ASP A 1 121 ? -11.538 -6.226 8.563 1.00 96.88 121 ASP A C 1
ATOM 924 O O . ASP A 1 121 ? -10.923 -5.202 8.270 1.00 96.88 121 ASP A O 1
ATOM 928 N N . ILE A 1 122 ? -10.954 -7.414 8.708 1.00 96.50 122 ILE A N 1
ATOM 929 C CA . ILE A 1 122 ? -9.529 -7.675 8.490 1.00 96.50 122 ILE A CA 1
ATOM 930 C C . ILE A 1 122 ? -9.388 -8.470 7.195 1.00 96.50 122 ILE A C 1
ATOM 932 O O . ILE A 1 122 ? -10.068 -9.489 7.032 1.00 96.50 122 ILE A O 1
ATOM 936 N N . GLY A 1 123 ? -8.521 -7.996 6.303 1.00 94.56 123 GLY A N 1
ATOM 937 C CA . GLY A 1 123 ? -8.185 -8.659 5.052 1.00 94.56 123 GLY A CA 1
ATOM 938 C C . GLY A 1 123 ? -7.254 -9.857 5.231 1.00 94.56 123 GLY A C 1
ATOM 939 O O . GLY A 1 123 ? -6.899 -10.264 6.343 1.00 94.56 123 GLY A O 1
ATOM 940 N N . ASP A 1 124 ? -6.854 -10.439 4.107 1.00 93.06 124 ASP A N 1
ATOM 941 C CA . ASP A 1 124 ? -5.878 -11.520 4.108 1.00 93.06 124 ASP A CA 1
ATOM 942 C C . ASP A 1 124 ? -4.478 -10.997 4.446 1.00 93.06 124 ASP A C 1
ATOM 944 O O . ASP A 1 124 ? -4.113 -9.854 4.166 1.00 93.06 124 ASP A O 1
ATOM 948 N N . TYR A 1 125 ? -3.670 -11.856 5.068 1.00 93.19 125 TYR A N 1
ATOM 949 C CA . TYR A 1 125 ? -2.303 -11.485 5.403 1.00 93.19 125 TYR A CA 1
ATOM 950 C C . TYR A 1 125 ? -1.451 -11.345 4.141 1.00 93.19 125 TYR A C 1
ATOM 952 O O . TYR A 1 125 ? -1.348 -12.273 3.335 1.00 93.19 125 TYR A O 1
ATOM 960 N N . TYR A 1 126 ? -0.769 -10.212 4.044 1.00 92.50 126 TYR A N 1
ATOM 961 C CA . TYR A 1 126 ? 0.235 -9.930 3.037 1.00 92.50 126 TYR A CA 1
ATOM 962 C C . TYR A 1 126 ? 1.407 -10.910 3.143 1.00 92.50 126 TYR A C 1
ATOM 964 O O . TYR A 1 126 ? 1.703 -11.480 4.204 1.00 92.50 126 TYR A O 1
ATOM 972 N N . MET A 1 127 ? 2.150 -11.067 2.050 1.00 86.31 127 MET A N 1
ATOM 973 C CA . MET A 1 127 ? 3.434 -11.759 2.066 1.00 86.31 127 MET A CA 1
ATOM 974 C C . MET A 1 127 ? 4.460 -10.910 2.827 1.00 86.31 127 MET A C 1
ATOM 976 O O . MET A 1 127 ? 5.220 -10.146 2.242 1.00 86.31 127 MET A O 1
ATOM 980 N N . ALA A 1 128 ? 4.484 -11.060 4.156 1.00 64.50 128 ALA A N 1
ATOM 981 C CA . ALA A 1 128 ? 5.359 -10.321 5.064 1.00 64.50 128 ALA A CA 1
ATOM 982 C C . ALA A 1 128 ? 6.838 -10.505 4.692 1.00 64.50 128 ALA A C 1
ATOM 984 O O . ALA A 1 128 ? 7.426 -11.568 4.939 1.00 64.50 128 ALA A O 1
ATOM 985 N N . LYS A 1 129 ? 7.424 -9.470 4.084 1.00 67.75 129 LYS A N 1
ATOM 986 C CA . LYS A 1 129 ? 8.783 -9.462 3.537 1.00 67.75 129 LYS A CA 1
ATOM 987 C C . LYS A 1 129 ? 9.398 -8.072 3.572 1.00 67.75 129 LYS A C 1
ATOM 989 O O . LYS A 1 129 ? 8.685 -7.073 3.624 1.00 67.75 129 LYS A O 1
ATOM 994 N N . GLY A 1 130 ? 10.728 -8.043 3.571 1.00 79.69 130 GLY A N 1
ATOM 995 C CA . GLY A 1 130 ? 11.471 -6.799 3.471 1.00 79.69 130 GLY A CA 1
ATOM 996 C C . GLY A 1 130 ? 11.410 -6.236 2.056 1.00 79.69 130 GLY A C 1
ATOM 997 O O . GLY A 1 130 ? 10.940 -6.882 1.114 1.00 79.69 130 GLY A O 1
ATOM 998 N N . MET A 1 131 ? 11.934 -5.027 1.911 1.00 85.44 131 MET A N 1
ATOM 999 C CA . MET A 1 131 ? 12.151 -4.404 0.613 1.00 85.44 131 MET A CA 1
ATOM 1000 C C . MET A 1 131 ? 13.605 -4.621 0.180 1.00 85.44 131 MET A C 1
ATOM 1002 O O . MET A 1 131 ? 14.522 -4.642 1.000 1.00 85.44 131 MET A O 1
ATOM 1006 N N . GLN A 1 132 ? 13.829 -4.778 -1.120 1.00 88.44 132 GLN A N 1
ATOM 1007 C CA . GLN A 1 132 ? 15.154 -4.784 -1.735 1.00 88.44 132 GLN A CA 1
ATOM 1008 C C . GLN A 1 132 ? 15.277 -3.599 -2.698 1.00 88.44 132 GLN A C 1
ATOM 1010 O O . GLN A 1 132 ? 14.379 -3.349 -3.502 1.00 88.44 132 GLN A O 1
ATOM 1015 N N . GLU A 1 133 ? 16.401 -2.880 -2.635 1.00 90.75 133 GLU A N 1
ATOM 1016 C CA . GLU A 1 133 ? 16.731 -1.851 -3.626 1.00 90.75 133 GLU A CA 1
ATOM 1017 C C . GLU A 1 133 ? 17.273 -2.521 -4.894 1.00 90.75 133 GLU A C 1
ATOM 1019 O O . GLU A 1 133 ? 18.287 -3.226 -4.872 1.00 90.75 133 GLU A O 1
ATOM 1024 N N . ILE A 1 134 ? 16.622 -2.246 -6.017 1.00 91.81 134 ILE A N 1
ATOM 1025 C CA . ILE A 1 134 ? 17.125 -2.511 -7.356 1.00 91.81 134 ILE A CA 1
ATOM 1026 C C . ILE A 1 134 ? 17.767 -1.233 -7.878 1.00 91.81 134 ILE A C 1
ATOM 1028 O O . ILE A 1 134 ? 17.122 -0.192 -7.948 1.00 91.81 134 ILE A O 1
ATOM 1032 N N . ARG A 1 135 ? 19.030 -1.331 -8.296 1.00 91.31 135 ARG A N 1
ATOM 1033 C CA . ARG A 1 135 ? 19.782 -0.232 -8.906 1.00 91.31 135 ARG A CA 1
ATOM 1034 C C . ARG A 1 135 ? 20.505 -0.724 -10.151 1.00 91.31 135 ARG A C 1
ATOM 1036 O O . ARG A 1 135 ? 21.337 -1.631 -10.070 1.00 91.31 135 ARG A O 1
ATOM 1043 N N . ASN A 1 136 ? 20.217 -0.109 -11.291 1.00 86.69 136 ASN A N 1
ATOM 1044 C CA . ASN A 1 136 ? 20.890 -0.376 -12.561 1.00 86.69 136 ASN A CA 1
ATOM 1045 C C . ASN A 1 136 ? 21.285 0.944 -13.257 1.00 86.69 136 ASN A C 1
ATOM 1047 O O . ASN A 1 136 ? 21.245 2.006 -12.646 1.00 86.69 136 ASN A O 1
ATOM 1051 N N . G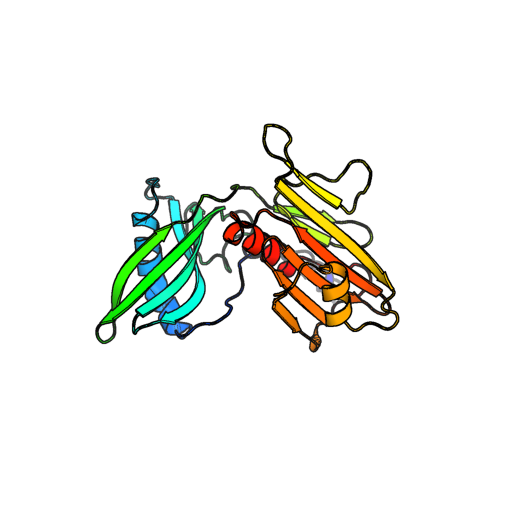LU A 1 137 ? 21.740 0.885 -14.512 1.00 86.25 137 GLU A N 1
ATOM 1052 C CA . GLU A 1 137 ? 22.180 2.080 -15.258 1.00 86.25 137 GLU A CA 1
ATOM 1053 C C . GLU A 1 137 ? 21.033 3.029 -15.649 1.00 86.25 137 GLU A C 1
ATOM 1055 O O . GLU A 1 137 ? 21.295 4.144 -16.090 1.00 86.25 137 GLU A O 1
ATOM 1060 N N . VAL A 1 138 ? 19.783 2.581 -15.518 1.00 87.44 138 VAL A N 1
ATOM 1061 C CA . VAL A 1 138 ? 18.579 3.253 -16.015 1.00 87.44 138 VAL A CA 1
ATOM 1062 C C . VAL A 1 138 ? 17.694 3.749 -14.878 1.00 87.44 138 VAL A C 1
ATOM 1064 O O . VAL A 1 138 ? 17.130 4.831 -14.985 1.00 87.44 138 VAL A O 1
ATOM 1067 N N . TYR A 1 139 ? 17.551 2.981 -13.798 1.00 90.44 139 TYR A N 1
ATOM 1068 C CA . TYR A 1 139 ? 16.716 3.371 -12.666 1.00 90.44 139 TYR A CA 1
ATOM 1069 C C . TYR A 1 139 ? 17.182 2.784 -11.331 1.00 90.44 139 TYR A C 1
ATOM 1071 O O . TYR A 1 139 ? 17.920 1.792 -11.269 1.00 90.44 139 TYR A O 1
ATOM 1079 N N . THR A 1 140 ? 16.663 3.390 -10.266 1.00 92.00 140 THR A N 1
ATOM 1080 C CA . THR A 1 140 ? 16.645 2.869 -8.900 1.00 92.00 140 THR A CA 1
ATOM 1081 C C . THR A 1 140 ? 15.187 2.718 -8.436 1.00 92.00 140 THR A C 1
ATOM 1083 O O . THR A 1 140 ? 14.368 3.589 -8.718 1.00 92.00 140 THR A O 1
ATOM 1086 N N . VAL A 1 141 ? 14.838 1.616 -7.766 1.00 92.56 141 VAL A N 1
ATOM 1087 C CA . VAL A 1 141 ? 13.505 1.385 -7.166 1.00 92.56 141 VAL A CA 1
ATOM 1088 C C . VAL A 1 141 ? 13.592 0.363 -6.033 1.00 92.56 141 VAL A C 1
ATOM 1090 O O . VAL A 1 141 ? 14.399 -0.563 -6.101 1.00 92.56 141 VAL A O 1
ATOM 1093 N N . SER A 1 142 ? 12.739 0.489 -5.020 1.00 91.50 142 SER A N 1
ATOM 1094 C CA . SER A 1 142 ? 12.566 -0.526 -3.978 1.00 91.50 142 SER A CA 1
ATOM 1095 C C . SER A 1 142 ? 11.365 -1.417 -4.298 1.00 91.50 142 SER A C 1
ATOM 1097 O O . SER A 1 142 ? 10.254 -0.924 -4.490 1.00 91.50 142 SER A O 1
ATOM 1099 N N . ILE A 1 143 ? 11.577 -2.734 -4.330 1.00 91.81 143 ILE A N 1
ATOM 1100 C CA . ILE A 1 143 ? 10.531 -3.749 -4.560 1.00 91.81 143 ILE A CA 1
ATOM 1101 C C . ILE A 1 143 ? 10.548 -4.787 -3.430 1.00 91.81 143 ILE A C 1
ATOM 1103 O O . ILE A 1 143 ? 11.573 -4.920 -2.761 1.00 91.81 143 ILE A O 1
ATOM 1107 N N . PRO A 1 144 ? 9.473 -5.561 -3.212 1.00 91.38 144 PRO A N 1
ATOM 1108 C CA . PRO A 1 144 ? 9.504 -6.653 -2.242 1.00 91.38 144 PRO A CA 1
ATOM 1109 C C . PRO A 1 144 ? 10.618 -7.684 -2.507 1.00 91.38 144 PRO A C 1
ATOM 1111 O O . PRO A 1 144 ? 10.924 -8.023 -3.656 1.00 91.38 144 PRO A O 1
ATOM 1114 N N . ASP A 1 145 ? 11.222 -8.218 -1.442 1.00 90.62 145 ASP A N 1
ATOM 1115 C CA . ASP A 1 145 ? 12.370 -9.139 -1.525 1.00 90.62 145 ASP A CA 1
ATOM 1116 C C . ASP A 1 145 ? 12.053 -10.507 -2.170 1.00 90.62 145 ASP A C 1
ATOM 1118 O O . ASP A 1 145 ? 12.958 -11.251 -2.555 1.00 90.62 145 ASP A O 1
ATOM 1122 N N . PHE A 1 146 ? 10.765 -10.825 -2.334 1.00 90.81 146 PHE A N 1
ATOM 1123 C CA . PHE A 1 146 ? 10.298 -12.064 -2.952 1.00 90.81 146 PHE A CA 1
ATOM 1124 C C . PHE A 1 146 ? 10.338 -12.034 -4.485 1.00 90.81 146 PHE A C 1
ATOM 1126 O O . PHE A 1 146 ? 10.209 -13.079 -5.126 1.00 90.81 146 PHE A O 1
ATOM 1133 N N . TYR A 1 147 ? 10.523 -10.859 -5.088 1.00 93.44 147 TYR A N 1
ATOM 1134 C CA . TYR A 1 147 ? 10.722 -10.739 -6.525 1.00 93.44 147 TYR A CA 1
ATOM 1135 C C . TYR A 1 147 ? 12.119 -11.190 -6.930 1.00 93.44 147 TYR A C 1
ATOM 1137 O O . TYR A 1 147 ? 13.124 -10.835 -6.313 1.00 93.44 147 TYR A O 1
ATOM 1145 N N . SER A 1 148 ? 12.188 -11.949 -8.019 1.00 91.62 148 SER A N 1
ATOM 1146 C CA . SER A 1 148 ? 13.445 -12.375 -8.630 1.00 91.62 148 SER A CA 1
ATOM 1147 C C . SER A 1 148 ? 13.520 -11.888 -10.069 1.00 91.62 148 SER A C 1
ATOM 1149 O O . SER A 1 148 ? 12.524 -11.945 -10.786 1.00 91.62 148 SER A O 1
ATOM 1151 N N . ALA A 1 149 ? 14.702 -11.427 -10.486 1.00 91.38 149 ALA A N 1
ATOM 1152 C CA . ALA A 1 149 ? 14.939 -11.027 -11.870 1.00 91.38 149 ALA A CA 1
ATOM 1153 C C . ALA A 1 149 ? 14.766 -12.224 -12.814 1.00 91.38 149 ALA A C 1
ATOM 1155 O O . ALA A 1 149 ? 15.268 -13.325 -12.542 1.00 91.38 149 ALA A O 1
ATOM 1156 N N . ASP A 1 150 ? 14.101 -12.000 -13.941 1.00 84.00 150 ASP A N 1
ATOM 1157 C CA . ASP A 1 150 ? 13.945 -13.021 -14.960 1.00 84.00 150 ASP A CA 1
ATOM 1158 C C . ASP A 1 150 ? 15.286 -13.301 -15.646 1.00 84.00 150 ASP A C 1
ATOM 1160 O O . ASP A 1 150 ? 16.047 -12.416 -16.029 1.00 84.00 150 ASP A O 1
ATOM 1164 N N . SER A 1 151 ? 15.594 -14.585 -15.844 1.00 76.00 151 SER A N 1
ATOM 1165 C CA . SER A 1 151 ? 16.907 -15.023 -16.360 1.00 76.00 151 SER A CA 1
ATOM 1166 C C . SER A 1 151 ? 17.309 -14.440 -17.724 1.00 76.00 151 SER A C 1
ATOM 1168 O O . SER A 1 151 ? 18.483 -14.507 -18.093 1.00 76.00 151 SER A O 1
ATOM 1170 N N . ASN A 1 152 ? 16.345 -13.899 -18.473 1.00 74.62 152 ASN A N 1
ATOM 1171 C CA . ASN A 1 152 ? 16.538 -13.356 -19.813 1.00 74.62 152 ASN A CA 1
ATOM 1172 C C . ASN A 1 152 ? 16.468 -11.825 -19.867 1.00 74.62 152 ASN A C 1
ATOM 1174 O O . ASN A 1 152 ? 16.829 -11.269 -20.903 1.00 74.62 152 ASN A O 1
ATOM 1178 N N . ASP A 1 153 ? 16.016 -11.161 -18.800 1.00 79.88 153 ASP A N 1
ATOM 1179 C CA . ASP A 1 153 ? 15.835 -9.714 -18.776 1.00 79.88 153 ASP A CA 1
ATOM 1180 C C . ASP A 1 153 ? 16.065 -9.166 -17.363 1.00 79.88 153 ASP A C 1
ATOM 1182 O O . ASP A 1 153 ? 15.379 -9.527 -16.413 1.00 79.88 153 ASP A O 1
ATOM 1186 N N . ILE A 1 154 ? 17.053 -8.280 -17.230 1.00 78.50 154 ILE A N 1
ATOM 1187 C CA . ILE A 1 154 ? 17.415 -7.668 -15.945 1.00 78.50 154 ILE A CA 1
ATOM 1188 C C . ILE A 1 154 ? 16.403 -6.613 -15.482 1.00 78.50 154 ILE A C 1
ATOM 1190 O O . ILE A 1 154 ? 16.577 -6.051 -14.404 1.00 78.50 154 ILE A O 1
ATOM 1194 N N . TYR A 1 155 ? 15.405 -6.306 -16.309 1.00 87.69 155 TYR A N 1
ATOM 1195 C CA . TYR A 1 155 ? 14.397 -5.283 -16.063 1.00 87.69 155 TYR A CA 1
ATOM 1196 C C . TYR A 1 155 ? 13.018 -5.853 -15.709 1.00 87.69 155 TYR A C 1
ATOM 1198 O O . TYR A 1 155 ? 12.164 -5.088 -15.253 1.00 87.69 155 TYR A O 1
ATOM 1206 N N . ASP A 1 156 ? 12.829 -7.164 -15.880 1.00 92.38 156 ASP A N 1
ATOM 1207 C CA . ASP A 1 156 ? 11.601 -7.879 -15.537 1.00 92.38 156 ASP A CA 1
ATOM 1208 C C . ASP A 1 156 ? 11.823 -8.718 -14.275 1.00 92.38 156 ASP A C 1
ATOM 1210 O O . ASP A 1 156 ? 12.809 -9.449 -14.142 1.00 92.38 156 ASP A O 1
ATOM 1214 N N . TYR A 1 157 ? 10.887 -8.611 -13.338 1.00 95.06 157 TYR A N 1
ATOM 1215 C CA . TYR A 1 157 ? 10.922 -9.319 -12.069 1.00 95.06 157 TYR A CA 1
ATOM 1216 C C . TYR A 1 157 ? 9.624 -10.074 -11.867 1.00 95.06 157 TYR A C 1
ATOM 1218 O O . TYR A 1 157 ? 8.545 -9.519 -12.048 1.00 95.06 157 TYR A O 1
ATOM 1226 N N . SER A 1 158 ? 9.725 -11.318 -11.421 1.00 95.50 158 SER A N 1
ATOM 1227 C CA . SER A 1 158 ? 8.569 -12.187 -11.228 1.00 95.50 158 SER A CA 1
ATOM 1228 C C . SER A 1 158 ? 8.554 -12.779 -9.820 1.00 95.50 158 SER A C 1
ATOM 1230 O O . SER A 1 158 ? 9.601 -13.058 -9.226 1.00 95.50 158 SER A O 1
ATOM 1232 N N . CYS A 1 159 ? 7.350 -12.972 -9.293 1.00 93.88 159 CYS A N 1
ATOM 1233 C CA . CYS A 1 159 ? 7.066 -13.676 -8.051 1.00 93.88 159 CYS A CA 1
ATOM 1234 C C . CYS A 1 159 ? 6.279 -14.952 -8.366 1.00 93.88 159 CYS A C 1
ATOM 1236 O O . CYS A 1 159 ? 5.343 -14.939 -9.171 1.00 93.88 159 CYS A O 1
ATOM 1238 N N . TYR A 1 160 ? 6.659 -16.048 -7.712 1.00 92.44 160 TYR A N 1
ATOM 1239 C CA . TYR A 1 160 ? 6.039 -17.357 -7.874 1.00 92.44 160 TYR A CA 1
ATOM 1240 C C . TYR A 1 160 ? 5.677 -17.946 -6.510 1.00 92.44 160 TYR A C 1
ATOM 1242 O O . TYR A 1 160 ? 6.360 -17.684 -5.517 1.00 92.44 160 TYR A O 1
ATOM 1250 N N . ASP A 1 161 ? 4.632 -18.768 -6.466 1.00 90.94 161 ASP A N 1
ATOM 1251 C CA . ASP A 1 161 ? 4.310 -19.561 -5.280 1.00 90.94 161 ASP A CA 1
ATOM 1252 C C . ASP A 1 161 ? 5.310 -20.717 -5.072 1.00 90.94 161 ASP A C 1
ATOM 1254 O O . ASP A 1 161 ? 6.198 -20.980 -5.890 1.00 90.94 161 ASP A O 1
ATOM 1258 N N . GLU A 1 162 ? 5.163 -21.454 -3.968 1.00 88.25 162 GLU A N 1
ATOM 1259 C CA . GLU A 1 162 ? 6.022 -22.607 -3.656 1.00 88.25 162 GLU A CA 1
ATOM 1260 C C . GLU A 1 162 ? 5.925 -23.744 -4.692 1.00 88.25 162 GLU A C 1
ATOM 1262 O O . GLU A 1 162 ? 6.811 -24.600 -4.767 1.00 88.25 162 GLU A O 1
ATOM 1267 N N . GLN A 1 163 ? 4.849 -23.782 -5.480 1.00 92.50 163 GLN A N 1
ATOM 1268 C CA . GLN A 1 163 ? 4.628 -24.752 -6.550 1.00 92.50 163 GLN A CA 1
ATOM 1269 C C . GLN A 1 163 ? 5.172 -24.267 -7.907 1.00 92.50 163 GLN A C 1
ATOM 1271 O O . GLN A 1 163 ? 5.175 -25.043 -8.867 1.00 92.50 163 GLN A O 1
ATOM 1276 N N . GLY A 1 164 ? 5.686 -23.037 -7.980 1.00 90.88 164 GLY A N 1
ATOM 1277 C CA . GLY A 1 164 ? 6.223 -22.419 -9.188 1.00 90.88 164 GLY A CA 1
ATOM 1278 C C . GLY A 1 164 ? 5.162 -21.799 -10.100 1.00 90.88 164 GLY A C 1
ATOM 1279 O O . GLY A 1 164 ? 5.458 -21.550 -11.270 1.00 90.88 164 GLY A O 1
ATOM 1280 N N . ASN A 1 165 ? 3.940 -21.564 -9.616 1.00 93.12 165 ASN A N 1
ATOM 1281 C CA . ASN A 1 165 ? 2.932 -20.816 -10.365 1.00 93.12 165 ASN A CA 1
ATOM 1282 C C . ASN A 1 165 ? 3.203 -19.316 -10.246 1.00 93.12 165 ASN A C 1
ATOM 1284 O O . ASN A 1 165 ? 3.571 -18.828 -9.180 1.00 93.12 165 ASN A O 1
ATOM 1288 N N . PHE A 1 166 ? 3.022 -18.591 -11.348 1.00 93.88 166 PHE A N 1
ATOM 1289 C CA . PHE A 1 166 ? 3.172 -17.138 -11.379 1.00 93.88 166 PHE A CA 1
ATOM 1290 C C . PHE A 1 166 ? 2.120 -16.467 -10.489 1.00 93.88 166 PHE A C 1
ATOM 1292 O O . PHE A 1 166 ? 0.939 -16.800 -10.588 1.00 93.88 166 PHE A O 1
ATOM 1299 N N . ILE A 1 167 ? 2.554 -15.522 -9.655 1.00 94.06 167 ILE A N 1
ATOM 1300 C CA . ILE A 1 167 ? 1.675 -14.692 -8.821 1.00 94.06 167 ILE A CA 1
ATOM 1301 C C . ILE A 1 167 ? 1.605 -13.283 -9.400 1.00 94.06 167 ILE A C 1
ATOM 1303 O O . ILE A 1 167 ? 0.523 -12.770 -9.651 1.00 94.06 167 ILE A O 1
ATOM 1307 N N . SER A 1 168 ? 2.760 -12.645 -9.580 1.00 95.75 168 SER A N 1
ATOM 1308 C CA . SER A 1 168 ? 2.843 -11.222 -9.887 1.00 95.75 168 SER A CA 1
ATOM 1309 C C . SER A 1 168 ? 4.152 -10.894 -10.599 1.00 95.75 168 SER A C 1
ATOM 1311 O O . SER A 1 168 ? 5.150 -11.602 -10.433 1.00 95.75 168 SER A O 1
ATOM 1313 N N . GLY A 1 169 ? 4.146 -9.831 -11.400 1.00 95.50 169 GLY A N 1
ATOM 1314 C CA . GLY A 1 169 ? 5.299 -9.409 -12.186 1.00 95.50 169 GLY A CA 1
ATOM 1315 C C . GLY A 1 169 ? 5.446 -7.897 -12.242 1.00 95.50 169 GLY A C 1
ATOM 1316 O O . GLY A 1 169 ? 4.455 -7.179 -12.364 1.00 95.50 169 GLY A O 1
ATOM 1317 N N . ILE A 1 170 ? 6.692 -7.436 -12.192 1.00 96.25 170 ILE A N 1
ATOM 1318 C CA . ILE A 1 170 ? 7.100 -6.047 -12.380 1.00 96.25 170 ILE A CA 1
ATOM 1319 C C . ILE A 1 170 ? 7.867 -5.964 -13.695 1.00 96.25 170 ILE A C 1
ATOM 1321 O O . ILE A 1 170 ? 8.862 -6.662 -13.878 1.00 96.25 170 ILE A O 1
ATOM 1325 N N . ARG A 1 171 ? 7.422 -5.092 -14.595 1.00 95.31 171 ARG A N 1
ATOM 1326 C CA . ARG A 1 171 ? 8.052 -4.858 -15.895 1.00 95.31 171 ARG A CA 1
ATOM 1327 C C . ARG A 1 171 ? 8.439 -3.403 -16.051 1.00 95.31 171 ARG A C 1
ATOM 1329 O O . ARG A 1 171 ? 7.586 -2.522 -15.934 1.00 95.31 171 ARG A O 1
ATOM 1336 N N . TYR A 1 172 ? 9.701 -3.165 -16.384 1.00 94.31 172 TYR A N 1
ATOM 1337 C CA . TYR A 1 172 ? 10.173 -1.850 -16.792 1.00 94.31 172 TYR A CA 1
ATOM 1338 C C . TYR A 1 172 ? 10.149 -1.696 -18.320 1.00 94.31 172 TYR A C 1
ATOM 1340 O O . TYR A 1 172 ? 10.491 -2.619 -19.057 1.00 94.31 172 TYR A O 1
ATOM 1348 N N . ARG A 1 173 ? 9.786 -0.506 -18.810 1.00 92.00 173 ARG A N 1
ATOM 1349 C CA . ARG A 1 173 ? 9.955 -0.112 -20.219 1.00 92.00 173 ARG A CA 1
ATOM 1350 C C . ARG A 1 173 ? 10.451 1.322 -20.321 1.00 92.00 173 ARG A C 1
ATOM 1352 O O . ARG A 1 173 ? 10.000 2.178 -19.569 1.00 92.00 173 ARG A O 1
ATOM 1359 N N . GLY A 1 174 ? 11.355 1.567 -21.266 1.00 90.62 174 GLY A N 1
ATOM 1360 C CA . GLY A 1 174 ? 11.750 2.902 -21.705 1.00 90.62 174 GLY A CA 1
ATOM 1361 C C . GLY A 1 174 ? 11.482 3.018 -23.198 1.00 90.62 174 GLY A C 1
ATOM 1362 O O . GLY A 1 174 ? 12.080 2.273 -23.976 1.00 90.62 174 GLY A O 1
ATOM 1363 N N . GLU A 1 175 ? 10.572 3.902 -23.588 1.00 89.06 175 GLU A N 1
ATOM 1364 C CA . GLU A 1 175 ? 10.147 4.078 -24.977 1.00 89.06 175 GLU A CA 1
ATOM 1365 C C . GLU A 1 175 ? 10.191 5.559 -25.351 1.00 89.06 175 GLU A C 1
ATOM 1367 O O . GLU A 1 175 ? 9.854 6.424 -24.545 1.00 89.06 175 GLU A O 1
ATOM 1372 N N . ASP A 1 176 ? 10.629 5.872 -26.569 1.00 86.88 176 ASP A N 1
ATOM 1373 C CA . ASP A 1 176 ? 10.661 7.258 -27.028 1.00 86.88 176 ASP A CA 1
ATOM 1374 C C . ASP A 1 176 ? 9.236 7.838 -27.058 1.00 86.88 176 ASP A C 1
ATOM 1376 O O . ASP A 1 176 ? 8.306 7.214 -27.575 1.00 86.88 176 ASP A O 1
ATOM 1380 N N . ALA A 1 177 ? 9.066 9.052 -26.538 1.00 71.62 177 ALA A N 1
ATOM 1381 C CA . ALA A 1 177 ? 7.782 9.715 -26.300 1.00 71.62 177 ALA A CA 1
ATOM 1382 C C . ALA A 1 177 ? 7.109 10.257 -27.583 1.00 71.62 177 ALA A C 1
ATOM 1384 O O . ALA A 1 177 ? 6.447 11.299 -27.566 1.00 71.62 177 ALA A O 1
ATOM 1385 N N . PHE A 1 178 ? 7.313 9.611 -28.733 1.00 66.62 178 PHE A N 1
ATOM 1386 C CA . PHE A 1 178 ? 6.833 10.127 -30.011 1.00 66.62 178 PHE A CA 1
ATOM 1387 C C . PHE A 1 178 ? 5.305 10.022 -30.124 1.00 66.62 178 PHE A C 1
ATOM 1389 O O . PHE A 1 178 ? 4.729 8.942 -30.040 1.00 66.62 178 PHE A O 1
ATOM 1396 N N . ASP A 1 179 ? 4.671 11.171 -30.378 1.00 76.25 179 ASP A N 1
ATOM 1397 C CA . ASP A 1 179 ? 3.260 11.341 -30.754 1.00 76.25 179 ASP A CA 1
ATOM 1398 C C . ASP A 1 179 ? 2.189 10.938 -29.713 1.00 76.25 179 ASP A C 1
ATOM 1400 O O . ASP A 1 179 ? 1.003 11.059 -30.021 1.00 76.25 179 ASP A O 1
ATOM 1404 N N . LEU A 1 180 ? 2.567 10.543 -28.488 1.00 81.50 180 LEU A N 1
ATOM 1405 C CA . LEU A 1 180 ? 1.641 10.234 -27.385 1.00 81.50 180 LEU A CA 1
ATOM 1406 C C . LEU A 1 180 ? 1.867 11.153 -26.178 1.00 81.50 180 LEU A C 1
ATOM 1408 O O . LEU A 1 180 ? 2.999 11.501 -25.842 1.00 81.50 180 LEU A O 1
ATOM 1412 N N . ASN A 1 181 ? 0.793 11.518 -25.480 1.00 88.25 181 ASN A N 1
ATOM 1413 C CA . ASN A 1 181 ? 0.888 12.044 -24.117 1.00 88.25 181 ASN A CA 1
ATOM 1414 C C . ASN A 1 181 ? 0.944 10.900 -23.081 1.00 88.25 181 ASN A C 1
ATOM 1416 O O . ASN A 1 181 ? 0.686 9.743 -23.405 1.00 88.25 181 ASN A O 1
ATOM 1420 N N . LEU A 1 182 ? 1.262 11.218 -21.819 1.00 89.00 182 LEU A N 1
ATOM 1421 C CA . LEU A 1 182 ? 1.412 10.214 -20.753 1.00 89.00 182 LEU A CA 1
ATOM 1422 C C . LEU A 1 182 ? 0.167 9.333 -20.554 1.00 89.00 182 LEU A C 1
ATOM 1424 O O . LEU A 1 182 ? 0.307 8.142 -20.290 1.00 89.00 182 LEU A O 1
ATOM 1428 N N . VAL A 1 183 ? -1.038 9.895 -20.687 1.00 90.50 183 VAL A N 1
ATOM 1429 C CA . VAL A 1 183 ? -2.296 9.144 -20.533 1.00 90.50 183 VAL A CA 1
ATOM 1430 C C . VAL A 1 183 ? -2.478 8.171 -21.693 1.00 90.50 183 VAL A C 1
ATOM 1432 O O . VAL A 1 183 ? -2.786 7.006 -21.468 1.00 90.50 183 VAL A O 1
ATOM 1435 N N . GLU A 1 184 ? -2.239 8.626 -22.924 1.00 90.25 184 GLU A N 1
ATOM 1436 C CA . GLU A 1 184 ? -2.320 7.773 -24.117 1.00 90.25 184 GLU A CA 1
ATOM 1437 C C . GLU A 1 184 ? -1.279 6.647 -24.071 1.00 90.25 184 GLU A C 1
ATOM 1439 O O . GLU A 1 184 ? -1.579 5.511 -24.434 1.00 90.25 184 GLU A O 1
ATOM 1444 N N . TYR A 1 185 ? -0.074 6.939 -23.575 1.00 90.81 185 TYR A N 1
ATOM 1445 C CA . TYR A 1 185 ? 0.966 5.937 -23.362 1.00 90.81 185 TYR A CA 1
ATOM 1446 C C . TYR A 1 185 ? 0.563 4.907 -22.297 1.00 90.81 185 TYR A C 1
ATOM 1448 O O . TYR A 1 185 ? 0.669 3.706 -22.538 1.00 90.81 185 TYR A O 1
ATOM 1456 N N . ALA A 1 186 ? 0.033 5.351 -21.152 1.00 91.69 186 ALA A N 1
ATOM 1457 C CA . ALA A 1 186 ? -0.446 4.450 -20.103 1.00 91.69 186 ALA A CA 1
ATOM 1458 C C . ALA A 1 186 ? -1.591 3.547 -20.592 1.00 91.69 186 ALA A C 1
ATOM 1460 O O . ALA A 1 186 ? -1.571 2.344 -20.345 1.00 91.69 186 ALA A O 1
ATOM 1461 N N . GLN A 1 187 ? -2.544 4.096 -21.350 1.00 90.31 187 GLN A N 1
ATOM 1462 C CA . GLN A 1 187 ? -3.627 3.326 -21.974 1.00 90.31 187 GLN A CA 1
ATOM 1463 C C . GLN A 1 187 ? -3.096 2.300 -22.983 1.00 90.31 187 GLN A C 1
ATOM 1465 O O . GLN A 1 187 ? -3.523 1.147 -22.980 1.00 90.31 187 GLN A O 1
ATOM 1470 N N . ALA A 1 188 ? -2.128 2.688 -23.819 1.00 89.50 188 ALA A N 1
ATOM 1471 C CA . ALA A 1 188 ? -1.506 1.774 -24.774 1.00 89.50 188 ALA A CA 1
ATOM 1472 C C . ALA A 1 188 ? -0.773 0.611 -24.081 1.00 89.50 188 ALA A C 1
ATOM 1474 O O . ALA A 1 188 ? -0.782 -0.509 -24.595 1.00 89.50 188 ALA A O 1
ATOM 1475 N N . LEU A 1 189 ? -0.158 0.864 -22.921 1.00 89.50 189 LEU A N 1
ATOM 1476 C CA . LEU A 1 189 ? 0.501 -0.163 -22.114 1.00 89.50 189 LEU A CA 1
ATOM 1477 C C . LEU A 1 189 ? -0.480 -1.069 -21.364 1.00 89.50 189 LEU A C 1
ATOM 1479 O O . LEU A 1 189 ? -0.223 -2.269 -21.270 1.00 89.50 189 LEU A O 1
ATOM 1483 N N . ALA A 1 190 ? -1.570 -0.511 -20.835 1.00 88.12 190 ALA A N 1
ATOM 1484 C CA . ALA A 1 190 ? -2.597 -1.267 -20.122 1.00 88.12 190 ALA A CA 1
ATOM 1485 C C . ALA A 1 190 ? -3.335 -2.246 -21.058 1.00 88.12 190 ALA A C 1
ATOM 1487 O O . ALA A 1 190 ? -3.713 -3.340 -20.645 1.00 88.12 190 ALA A O 1
ATOM 1488 N N . GLY A 1 191 ? -3.432 -1.904 -22.347 1.00 84.50 191 GLY A N 1
ATOM 1489 C CA . GLY A 1 191 ? -4.019 -2.753 -23.381 1.00 84.50 191 GLY A CA 1
ATOM 1490 C C . GLY A 1 191 ? -5.529 -2.558 -23.535 1.00 84.50 191 GLY A C 1
ATOM 1491 O O . GLY A 1 191 ? -6.152 -1.782 -22.823 1.00 84.50 191 GLY A O 1
ATOM 1492 N N . GLU A 1 192 ? -6.121 -3.254 -24.511 1.00 69.50 192 GLU A N 1
ATOM 1493 C CA . GLU A 1 192 ? -7.539 -3.083 -24.881 1.00 69.50 192 GLU A CA 1
ATOM 1494 C C . GLU A 1 192 ? -8.532 -3.586 -23.819 1.00 69.50 192 GLU A C 1
ATOM 1496 O O . GLU A 1 192 ? -9.706 -3.255 -23.914 1.00 69.50 192 GLU A O 1
ATOM 1501 N N . GLU A 1 193 ? -8.088 -4.385 -22.843 1.00 64.06 193 GLU A N 1
ATOM 1502 C CA . GLU A 1 193 ? -8.945 -4.943 -21.782 1.00 64.06 193 GLU A CA 1
ATOM 1503 C C . GLU A 1 193 ? -8.988 -4.069 -20.515 1.00 64.06 193 GLU A C 1
ATOM 1505 O O . GLU A 1 193 ? -9.760 -4.365 -19.608 1.00 64.06 193 GLU A O 1
ATOM 1510 N N . ALA A 1 194 ? -8.207 -2.981 -20.461 1.00 68.56 194 ALA A N 1
ATOM 1511 C CA . ALA A 1 194 ? -8.198 -2.035 -19.345 1.00 68.56 194 ALA A CA 1
ATOM 1512 C C . ALA A 1 194 ? -9.341 -1.010 -19.466 1.00 68.56 194 ALA A C 1
ATOM 1514 O O . ALA A 1 194 ? -9.118 0.187 -19.689 1.00 68.56 194 ALA A O 1
ATOM 1515 N N . ASP A 1 195 ? -10.580 -1.506 -19.415 1.00 60.81 195 ASP A N 1
ATOM 1516 C CA . ASP A 1 195 ? -11.799 -0.733 -19.684 1.00 60.81 195 ASP A CA 1
ATOM 1517 C C . ASP A 1 195 ? -12.059 0.376 -18.635 1.00 60.81 195 ASP A C 1
ATOM 1519 O O . ASP A 1 195 ? -12.699 1.378 -18.968 1.00 60.81 195 ASP A O 1
ATOM 1523 N N . ASP A 1 196 ? -11.518 0.247 -17.414 1.00 76.81 196 ASP A N 1
ATOM 1524 C CA . ASP A 1 196 ? -11.775 1.138 -16.267 1.00 76.81 196 ASP A CA 1
ATOM 1525 C C . ASP A 1 196 ? -10.492 1.755 -15.659 1.00 76.81 196 ASP A C 1
ATOM 1527 O O . ASP A 1 196 ? -10.461 2.126 -14.486 1.00 76.81 196 ASP A O 1
ATOM 1531 N N . LEU A 1 197 ? -9.435 1.930 -16.465 1.00 87.81 197 LEU A N 1
ATOM 1532 C CA . LEU A 1 197 ? -8.149 2.479 -16.011 1.00 87.81 197 LEU A CA 1
ATOM 1533 C C . LEU A 1 197 ? -8.302 3.838 -15.291 1.00 87.81 197 LEU A C 1
ATOM 1535 O O . LEU A 1 197 ? -8.559 4.880 -15.909 1.00 87.81 197 LEU A O 1
ATOM 1539 N N . ILE A 1 198 ? -8.060 3.848 -13.981 1.00 90.25 198 ILE A N 1
ATOM 1540 C CA . ILE A 1 198 ? -8.053 5.046 -13.140 1.00 90.25 198 ILE A CA 1
ATOM 1541 C C . ILE A 1 198 ? -6.686 5.708 -13.260 1.00 90.25 198 ILE A C 1
ATOM 1543 O O . ILE A 1 198 ? -5.666 5.125 -12.901 1.00 90.25 198 ILE A O 1
ATOM 1547 N N . VAL A 1 199 ? -6.658 6.948 -13.747 1.00 91.88 199 VAL A N 1
ATOM 1548 C CA . VAL A 1 199 ? -5.416 7.681 -14.018 1.00 91.88 199 VAL A CA 1
ATOM 1549 C C . VAL A 1 199 ? -5.293 8.911 -13.126 1.00 91.88 199 VAL A C 1
ATOM 1551 O O . VAL A 1 199 ? -6.160 9.786 -13.131 1.00 91.88 199 VAL A O 1
ATOM 1554 N N . THR A 1 200 ? -4.152 9.029 -12.448 1.00 91.44 200 THR A N 1
ATOM 1555 C CA . THR A 1 200 ? -3.758 10.208 -11.671 1.00 91.44 200 THR A CA 1
ATOM 1556 C C . THR A 1 200 ? -2.508 10.825 -12.290 1.00 91.44 200 THR A C 1
ATOM 1558 O O . THR A 1 200 ? -1.433 10.227 -12.282 1.00 91.44 200 THR A O 1
ATOM 1561 N N . LEU A 1 201 ? -2.644 12.038 -12.830 1.00 90.75 201 LEU A N 1
ATOM 1562 C CA . LEU A 1 201 ? -1.561 12.775 -13.484 1.00 90.75 201 LEU A CA 1
ATOM 1563 C C . LEU A 1 201 ? -1.045 13.909 -12.589 1.00 90.75 201 LEU A C 1
ATOM 1565 O O . LEU A 1 201 ? -1.795 14.805 -12.203 1.00 90.75 201 LEU A O 1
ATOM 1569 N N . GLN A 1 202 ? 0.260 13.912 -12.333 1.00 89.19 202 GLN A N 1
ATOM 1570 C CA . GLN A 1 202 ? 0.987 14.983 -11.656 1.00 89.19 202 GLN A CA 1
ATOM 1571 C C . GLN A 1 202 ? 1.857 15.731 -12.674 1.00 89.19 202 GLN A C 1
ATOM 1573 O O . GLN A 1 202 ? 3.065 15.509 -12.782 1.00 89.19 202 GLN A O 1
ATOM 1578 N N . GLU A 1 203 ? 1.236 16.644 -13.430 1.00 84.19 203 GLU A N 1
ATOM 1579 C CA . GLU A 1 203 ? 1.887 17.366 -14.538 1.00 84.19 203 GLU A CA 1
ATOM 1580 C C . GLU A 1 203 ? 3.196 18.057 -14.131 1.00 84.19 203 GLU A C 1
ATOM 1582 O O . GLU A 1 203 ? 4.170 18.032 -14.879 1.00 84.19 203 GLU A O 1
ATOM 1587 N N . SER A 1 204 ? 3.253 18.641 -12.928 1.00 83.94 204 SER A N 1
ATOM 1588 C CA . SER A 1 204 ? 4.444 19.345 -12.434 1.00 83.94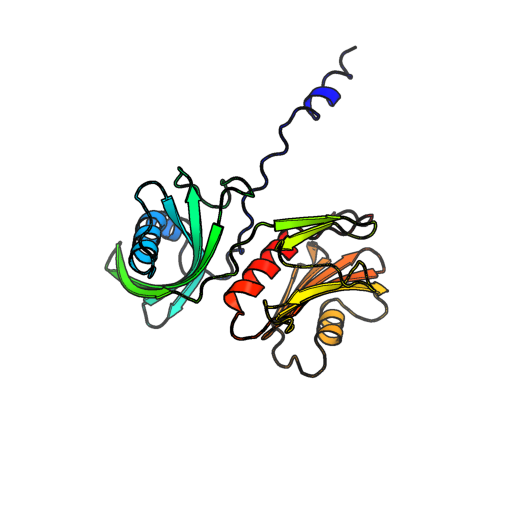 204 SER A CA 1
ATOM 1589 C C . SER A 1 204 ? 5.655 18.443 -12.204 1.00 83.94 204 SER A C 1
ATOM 1591 O O . SER A 1 204 ? 6.765 18.953 -12.092 1.00 83.94 204 SER A O 1
ATOM 1593 N N . MET A 1 205 ? 5.438 17.132 -12.093 1.00 82.75 205 MET A N 1
ATOM 1594 C CA . MET A 1 205 ? 6.479 16.130 -11.867 1.00 82.75 205 MET A CA 1
ATOM 1595 C C . MET A 1 205 ? 6.703 15.234 -13.088 1.00 82.75 205 MET A C 1
ATOM 1597 O O . MET A 1 205 ? 7.548 14.349 -13.024 1.00 82.75 205 MET A O 1
ATOM 1601 N N . GLY A 1 206 ? 5.946 15.425 -14.178 1.00 87.38 206 GLY A N 1
ATOM 1602 C CA . GLY A 1 206 ? 5.981 14.510 -15.323 1.00 87.38 206 GLY A CA 1
ATOM 1603 C C . GLY A 1 206 ? 5.622 13.070 -14.943 1.00 87.38 206 GLY A C 1
ATOM 1604 O O . GLY A 1 206 ? 6.079 12.140 -15.597 1.00 87.38 206 GLY A O 1
ATOM 1605 N N . LEU A 1 207 ? 4.845 12.891 -13.872 1.00 90.00 207 LEU A N 1
ATOM 1606 C CA . LEU A 1 207 ? 4.531 11.599 -13.272 1.00 90.00 207 LEU A CA 1
ATOM 1607 C C . LEU A 1 207 ? 3.053 11.279 -13.483 1.00 90.00 207 LEU A C 1
ATOM 1609 O O . LEU A 1 207 ? 2.186 12.118 -13.242 1.00 90.00 207 LEU A O 1
ATOM 1613 N N . LEU A 1 208 ? 2.768 10.050 -13.883 1.00 93.62 208 LEU A N 1
ATOM 1614 C CA . LEU A 1 208 ? 1.429 9.495 -13.971 1.00 93.62 208 LEU A CA 1
ATOM 1615 C C . LEU A 1 208 ? 1.402 8.159 -13.238 1.00 93.62 208 LEU A C 1
ATOM 1617 O O . LEU A 1 208 ? 2.298 7.335 -13.408 1.00 93.62 208 LEU A O 1
ATOM 1621 N N . THR A 1 209 ? 0.357 7.933 -12.453 1.00 94.31 209 THR A N 1
ATOM 1622 C CA . THR A 1 209 ? 0.009 6.597 -11.968 1.00 94.31 209 THR A CA 1
ATOM 1623 C C . THR A 1 209 ? -1.291 6.152 -12.609 1.00 94.31 209 THR A C 1
ATOM 1625 O O . THR A 1 209 ? -2.222 6.952 -12.722 1.00 94.31 209 THR A O 1
ATOM 1628 N N . ALA A 1 210 ? -1.361 4.892 -13.016 1.00 93.88 210 ALA A N 1
ATOM 1629 C CA . ALA A 1 210 ? -2.579 4.287 -13.529 1.00 93.88 210 ALA A CA 1
ATOM 1630 C C . ALA A 1 210 ? -2.865 2.976 -12.800 1.00 93.88 210 ALA A C 1
ATOM 1632 O O . ALA A 1 210 ? -1.936 2.232 -12.492 1.00 93.88 210 ALA A O 1
ATOM 1633 N N . GLN A 1 211 ? -4.129 2.715 -12.500 1.00 92.38 211 GLN A N 1
ATOM 1634 C CA . GLN A 1 211 ? -4.565 1.539 -11.754 1.00 92.38 211 GLN A CA 1
ATOM 1635 C C . GLN A 1 211 ? -5.794 0.935 -12.423 1.00 92.38 211 GLN A C 1
ATOM 1637 O O . GLN A 1 211 ? -6.656 1.663 -12.911 1.00 92.38 211 GLN A O 1
ATOM 1642 N N . ASP A 1 212 ? -5.842 -0.387 -12.449 1.00 91.94 212 ASP A N 1
ATOM 1643 C CA . ASP A 1 212 ? -6.999 -1.188 -12.842 1.00 91.94 212 ASP A CA 1
ATOM 1644 C C . ASP A 1 212 ? -6.938 -2.504 -12.053 1.00 91.94 212 ASP A C 1
ATOM 1646 O O . ASP A 1 212 ? -5.937 -2.781 -11.379 1.00 91.94 212 ASP A O 1
ATOM 1650 N N . SER A 1 213 ? -7.973 -3.333 -12.139 1.00 90.31 213 SER A N 1
ATOM 1651 C CA . SER A 1 213 ? -7.971 -4.635 -11.483 1.00 90.31 213 SER A CA 1
ATOM 1652 C C . SER A 1 213 ? -6.770 -5.467 -11.948 1.00 90.31 213 SER A C 1
ATOM 1654 O O . SER A 1 213 ? -6.550 -5.687 -13.141 1.00 90.31 213 SER A O 1
ATOM 1656 N N . GLY A 1 214 ? -5.926 -5.872 -10.995 1.00 93.25 214 GLY A N 1
ATOM 1657 C CA . GLY A 1 214 ? -4.700 -6.623 -11.274 1.00 93.25 214 GLY A CA 1
ATOM 1658 C C . GLY A 1 214 ? -3.547 -5.810 -11.883 1.00 93.25 214 GLY A C 1
ATOM 1659 O O . GLY A 1 214 ? -2.550 -6.405 -12.310 1.00 93.25 214 GLY A O 1
ATOM 1660 N N . LEU A 1 215 ? -3.642 -4.475 -11.933 1.00 94.62 215 LEU A N 1
ATOM 1661 C CA . LEU A 1 215 ? -2.660 -3.595 -12.571 1.00 94.62 215 LEU A CA 1
ATOM 1662 C C . LEU A 1 215 ? -2.351 -2.350 -11.728 1.00 94.62 215 LEU A C 1
ATOM 1664 O O . LEU A 1 215 ? -3.233 -1.644 -11.247 1.00 94.62 215 LEU A O 1
ATOM 1668 N N . TYR A 1 216 ? -1.068 -2.028 -11.593 1.00 95.44 216 TYR A N 1
ATOM 1669 C CA . TYR A 1 216 ? -0.599 -0.745 -11.075 1.00 95.44 216 TYR A CA 1
ATOM 1670 C C . TYR A 1 216 ? 0.572 -0.282 -11.935 1.00 95.44 216 TYR A C 1
ATOM 1672 O O . TYR A 1 216 ? 1.553 -1.001 -12.115 1.00 95.44 216 TYR A O 1
ATOM 1680 N N . MET A 1 217 ? 0.495 0.925 -12.475 1.00 96.06 217 MET A N 1
ATOM 1681 C CA . MET A 1 217 ? 1.481 1.468 -13.397 1.00 96.06 217 MET A CA 1
ATOM 1682 C C . MET A 1 217 ? 1.987 2.815 -12.905 1.00 96.06 217 MET A C 1
ATOM 1684 O O . MET A 1 217 ? 1.208 3.678 -12.511 1.00 96.06 217 MET A O 1
ATOM 1688 N N . ILE A 1 218 ? 3.298 3.002 -12.985 1.00 95.50 218 ILE A N 1
ATOM 1689 C CA . ILE A 1 218 ? 3.987 4.268 -12.755 1.00 95.50 218 ILE A CA 1
ATOM 1690 C C . ILE A 1 218 ? 4.618 4.656 -14.083 1.00 95.50 218 ILE A C 1
ATOM 1692 O O . ILE A 1 218 ? 5.364 3.858 -14.646 1.00 95.50 218 ILE A O 1
ATOM 1696 N N . VAL A 1 219 ? 4.341 5.855 -14.583 1.00 94.06 219 VAL A N 1
ATOM 1697 C CA . VAL A 1 219 ? 4.916 6.390 -15.819 1.00 94.06 219 VAL A CA 1
ATOM 1698 C C . VAL A 1 219 ? 5.571 7.734 -15.531 1.00 94.06 219 VAL A C 1
ATOM 1700 O O . VAL A 1 219 ? 4.950 8.628 -14.963 1.00 94.06 219 VAL A O 1
ATOM 1703 N N . TYR A 1 220 ? 6.819 7.882 -15.954 1.00 90.06 220 TYR A N 1
ATOM 1704 C CA . TYR A 1 220 ? 7.628 9.082 -15.817 1.00 90.06 220 TYR A CA 1
ATOM 1705 C C . TYR A 1 220 ? 8.046 9.613 -17.191 1.00 90.06 220 TYR A C 1
ATOM 1707 O O . TYR A 1 220 ? 8.534 8.857 -18.033 1.00 90.06 220 TYR A O 1
ATOM 1715 N N . ALA A 1 221 ? 7.890 10.917 -17.411 1.00 87.75 221 ALA A N 1
ATOM 1716 C CA . ALA A 1 221 ? 8.427 11.610 -18.576 1.00 87.75 221 ALA A CA 1
ATOM 1717 C C . ALA A 1 221 ? 9.854 12.110 -18.303 1.00 87.75 221 ALA A C 1
ATOM 1719 O O . ALA A 1 221 ? 10.040 13.063 -17.549 1.00 87.75 221 ALA A O 1
ATOM 1720 N N . GLY A 1 222 ? 10.845 11.496 -18.953 1.00 76.81 222 GLY A N 1
ATOM 1721 C CA . GLY A 1 222 ? 12.251 11.902 -18.911 1.00 76.81 222 GLY A CA 1
ATOM 1722 C C . GLY A 1 222 ? 12.714 12.400 -20.278 1.00 76.81 222 GLY A C 1
ATOM 1723 O O . GLY A 1 222 ? 12.918 11.608 -21.194 1.00 76.81 222 GLY A O 1
ATOM 1724 N N . GLY A 1 223 ? 12.857 13.715 -20.444 1.00 77.56 223 GLY A N 1
ATOM 1725 C CA . GLY A 1 223 ? 13.345 14.303 -21.693 1.00 77.56 223 GLY A CA 1
ATOM 1726 C C . GLY A 1 223 ? 12.493 13.934 -22.918 1.00 77.56 223 GLY A C 1
ATOM 1727 O O . GLY A 1 223 ? 11.393 14.458 -23.094 1.00 77.56 223 GLY A O 1
ATOM 1728 N N . GLU A 1 224 ? 13.032 13.068 -23.783 1.00 82.94 224 GLU A N 1
ATOM 1729 C CA . GLU A 1 224 ? 12.379 12.550 -25.002 1.00 82.94 224 GLU A CA 1
ATOM 1730 C C . GLU A 1 224 ? 11.839 11.112 -24.839 1.00 82.94 224 GLU A C 1
ATOM 1732 O O . GLU A 1 224 ? 11.351 10.529 -25.805 1.00 82.94 224 GLU A O 1
ATOM 1737 N N . THR A 1 225 ? 11.899 10.535 -23.637 1.00 88.56 225 THR A N 1
ATOM 1738 C CA . THR A 1 225 ? 11.558 9.134 -23.349 1.00 88.56 225 THR A CA 1
ATOM 1739 C C . THR A 1 225 ? 10.511 9.049 -22.234 1.00 88.56 225 THR A C 1
ATOM 1741 O O . THR A 1 225 ? 10.536 9.791 -21.250 1.00 88.56 225 THR A O 1
ATOM 1744 N N . PHE A 1 226 ? 9.571 8.119 -22.370 1.00 92.06 226 PHE A N 1
ATOM 1745 C CA . PHE A 1 226 ? 8.691 7.694 -21.291 1.00 92.06 226 PHE A CA 1
ATOM 1746 C C . PHE A 1 226 ? 9.237 6.427 -20.644 1.00 92.06 226 PHE A C 1
ATOM 1748 O O . PHE A 1 226 ? 9.564 5.447 -21.312 1.00 92.06 226 PHE A O 1
ATOM 1755 N N . HIS A 1 227 ? 9.321 6.457 -19.320 1.00 92.94 227 HIS A N 1
ATOM 1756 C CA . HIS A 1 227 ? 9.781 5.358 -18.488 1.00 92.94 227 HIS A CA 1
ATOM 1757 C C . HIS A 1 227 ? 8.598 4.825 -17.698 1.00 92.94 227 HIS A C 1
ATOM 1759 O O . HIS A 1 227 ? 7.931 5.595 -17.015 1.00 92.94 227 HIS A O 1
ATOM 1765 N N . SER A 1 228 ? 8.334 3.527 -17.750 1.00 94.56 228 SER A N 1
ATOM 1766 C CA . SER A 1 228 ? 7.237 2.922 -16.998 1.00 94.56 228 SER A CA 1
ATOM 1767 C C . SER A 1 228 ? 7.688 1.741 -16.165 1.00 94.56 228 SER A C 1
ATOM 1769 O O . SER A 1 228 ? 8.437 0.902 -16.661 1.00 94.56 228 SER A O 1
ATOM 1771 N N . LEU A 1 229 ? 7.146 1.631 -14.955 1.00 95.88 229 LEU A N 1
ATOM 1772 C CA . LEU A 1 229 ? 7.096 0.402 -14.173 1.00 95.88 229 LEU A CA 1
ATOM 1773 C C . LEU A 1 229 ? 5.651 -0.082 -14.118 1.00 95.88 229 LEU A C 1
ATOM 1775 O O . LEU A 1 229 ? 4.764 0.653 -13.693 1.00 95.88 229 LEU A O 1
ATOM 1779 N N . THR A 1 230 ? 5.419 -1.313 -14.556 1.00 96.31 230 THR A N 1
ATOM 1780 C CA . THR A 1 230 ? 4.105 -1.961 -14.522 1.00 96.31 230 THR A CA 1
ATOM 1781 C C . THR A 1 230 ? 4.147 -3.136 -13.563 1.00 96.31 230 THR A C 1
ATOM 1783 O O . THR A 1 230 ? 4.891 -4.084 -13.799 1.00 96.31 230 THR A O 1
ATOM 1786 N N . LEU A 1 231 ? 3.348 -3.074 -12.507 1.00 96.56 231 LEU A N 1
ATOM 1787 C CA . LEU A 1 231 ? 3.090 -4.152 -11.567 1.00 96.56 231 LEU A CA 1
ATOM 1788 C C . LEU A 1 231 ? 1.777 -4.845 -11.964 1.00 96.56 231 LEU A C 1
ATOM 1790 O O . LEU A 1 231 ? 0.736 -4.204 -12.068 1.00 96.56 231 LEU A O 1
ATOM 1794 N N . THR A 1 232 ? 1.841 -6.153 -12.195 1.00 95.88 232 THR A N 1
ATOM 1795 C CA . THR A 1 232 ? 0.693 -7.017 -12.518 1.00 95.88 232 THR A CA 1
ATOM 1796 C C . THR A 1 232 ? 0.487 -8.023 -11.402 1.00 95.88 232 THR A C 1
ATOM 1798 O O . THR A 1 232 ? 1.470 -8.570 -10.911 1.00 95.88 232 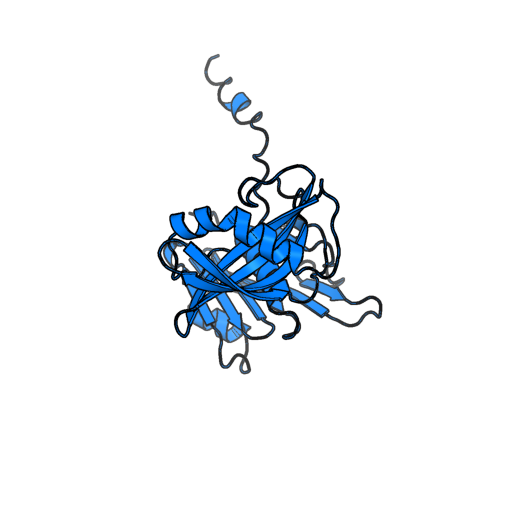THR A O 1
ATOM 1801 N N . TYR A 1 233 ? -0.741 -8.268 -10.972 1.00 95.06 233 TYR A N 1
ATOM 1802 C CA . TYR A 1 233 ? -1.036 -9.059 -9.774 1.00 95.06 233 TYR A CA 1
ATOM 1803 C C . TYR A 1 233 ? -2.430 -9.690 -9.854 1.00 95.06 233 TYR A C 1
ATOM 1805 O O . TYR A 1 233 ? -3.208 -9.318 -10.732 1.00 95.06 233 TYR A O 1
ATOM 1813 N N . PRO A 1 234 ? -2.760 -10.668 -8.993 1.00 94.44 234 PRO A N 1
ATOM 1814 C CA . PRO A 1 234 ? -4.084 -11.262 -9.020 1.00 94.44 234 PRO A CA 1
ATOM 1815 C C . PRO A 1 234 ? -5.083 -10.330 -8.314 1.00 94.44 234 PRO A C 1
ATOM 1817 O O . PRO A 1 234 ? -4.775 -9.752 -7.272 1.00 94.44 234 PRO A O 1
ATOM 1820 N N . GLU A 1 235 ? -6.271 -10.170 -8.902 1.00 92.44 235 GLU A N 1
ATOM 1821 C CA . GLU A 1 235 ? -7.307 -9.219 -8.455 1.00 92.44 235 GLU A CA 1
ATOM 1822 C C . GLU A 1 235 ? -7.743 -9.450 -6.999 1.00 92.44 235 GLU A C 1
ATOM 1824 O O . GLU A 1 235 ? -8.037 -8.513 -6.267 1.00 92.44 235 GLU A O 1
ATOM 1829 N N . ASP A 1 236 ? -7.720 -10.699 -6.531 1.00 91.88 236 ASP A N 1
ATOM 1830 C CA . ASP A 1 236 ? -8.071 -11.062 -5.154 1.00 91.88 236 ASP A CA 1
ATOM 1831 C C . ASP A 1 236 ? -7.033 -10.619 -4.108 1.00 91.88 236 ASP A C 1
ATOM 1833 O O . ASP A 1 236 ? -7.285 -10.744 -2.912 1.00 91.88 236 ASP A O 1
ATOM 1837 N N . ARG A 1 237 ? -5.886 -10.076 -4.534 1.00 92.75 237 ARG A N 1
ATOM 1838 C CA . ARG A 1 237 ? -4.836 -9.518 -3.663 1.00 92.75 237 ARG A CA 1
ATOM 1839 C C . ARG A 1 237 ? -4.567 -8.041 -3.941 1.00 92.75 237 ARG A C 1
ATOM 1841 O O . ARG A 1 237 ? -3.472 -7.543 -3.676 1.00 92.75 237 ARG A O 1
ATOM 1848 N N . GLU A 1 238 ? -5.553 -7.332 -4.477 1.00 92.44 238 GLU A N 1
ATOM 1849 C CA . GLU A 1 238 ? -5.428 -5.928 -4.868 1.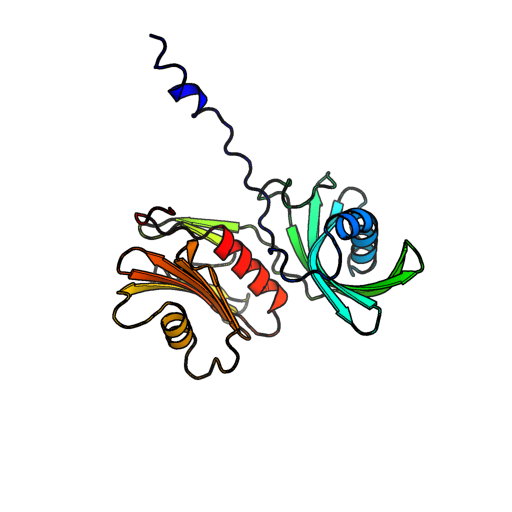00 92.44 238 GLU A CA 1
ATOM 1850 C C . GLU A 1 238 ? -4.920 -5.026 -3.735 1.00 92.44 238 GLU A C 1
ATOM 1852 O O . GLU A 1 238 ? -3.981 -4.258 -3.945 1.00 92.44 238 GLU A O 1
ATOM 1857 N N . ALA A 1 239 ? -5.445 -5.169 -2.514 1.00 92.25 239 ALA A N 1
ATOM 1858 C CA . ALA A 1 239 ? -5.029 -4.350 -1.374 1.00 92.25 239 ALA A CA 1
ATOM 1859 C C . ALA A 1 239 ? -3.525 -4.469 -1.059 1.00 92.25 239 ALA A C 1
ATOM 1861 O O . ALA A 1 239 ? -2.856 -3.472 -0.791 1.00 92.25 239 ALA A O 1
ATOM 1862 N N . GLU A 1 240 ? -2.966 -5.672 -1.170 1.0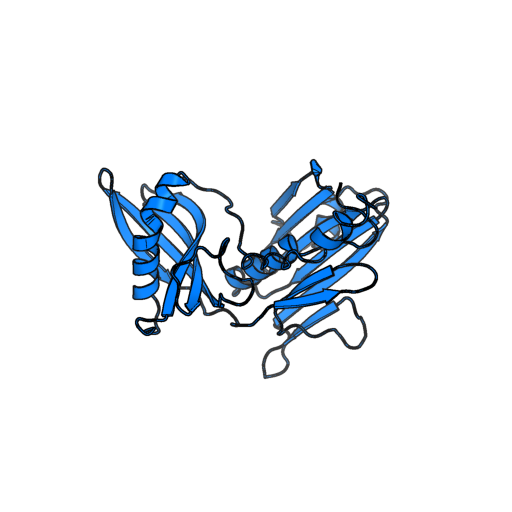0 93.81 240 GLU A N 1
ATOM 1863 C CA . GLU A 1 240 ? -1.544 -5.925 -0.949 1.00 93.81 240 GLU A CA 1
ATOM 1864 C C . GLU A 1 240 ? -0.676 -5.351 -2.070 1.00 93.81 240 GLU A C 1
ATOM 1866 O O . GLU A 1 240 ? 0.304 -4.643 -1.829 1.00 93.81 240 GLU A O 1
ATOM 1871 N N . PHE A 1 241 ? -1.010 -5.655 -3.322 1.00 94.12 241 PHE A N 1
ATOM 1872 C CA . PHE A 1 241 ? -0.144 -5.274 -4.434 1.00 94.12 241 PHE A CA 1
ATOM 1873 C C . PHE A 1 241 ? -0.238 -3.788 -4.766 1.00 94.12 241 PHE A C 1
ATOM 1875 O O . PHE A 1 241 ? 0.762 -3.201 -5.176 1.00 94.12 241 PHE A O 1
ATOM 1882 N N . THR A 1 242 ? -1.369 -3.139 -4.504 1.00 92.62 242 THR A N 1
ATOM 1883 C CA . THR A 1 242 ? -1.450 -1.673 -4.559 1.00 92.62 242 THR A CA 1
ATOM 1884 C C . THR A 1 242 ? -0.601 -1.020 -3.465 1.00 92.62 242 THR A C 1
ATOM 1886 O O . THR A 1 242 ? -0.029 0.040 -3.706 1.00 92.62 242 THR A O 1
ATOM 1889 N N . LEU A 1 243 ? -0.419 -1.650 -2.291 1.00 92.81 243 LEU A N 1
ATOM 1890 C CA . LEU A 1 243 ? 0.516 -1.157 -1.263 1.00 92.81 243 LEU A CA 1
ATOM 1891 C C . LEU A 1 243 ? 1.953 -1.200 -1.791 1.00 92.81 243 LEU A C 1
ATOM 1893 O O . LEU A 1 243 ? 2.678 -0.207 -1.732 1.00 92.81 243 LEU A O 1
ATOM 1897 N N . TYR A 1 244 ? 2.350 -2.330 -2.379 1.00 93.06 244 TYR A N 1
ATOM 1898 C CA . TYR A 1 244 ? 3.671 -2.465 -2.992 1.00 93.06 244 TYR A CA 1
ATOM 1899 C C . TYR A 1 244 ? 3.865 -1.525 -4.187 1.00 93.06 244 TYR A C 1
ATOM 1901 O O . TYR A 1 244 ? 4.947 -0.958 -4.337 1.00 93.06 244 TYR A O 1
ATOM 1909 N N . GLY A 1 245 ? 2.826 -1.301 -4.996 1.00 93.19 245 GLY A N 1
ATOM 1910 C CA . GLY A 1 245 ? 2.830 -0.317 -6.080 1.00 93.19 245 GLY A CA 1
ATOM 1911 C C . GLY A 1 245 ? 3.114 1.102 -5.581 1.00 93.19 245 GLY A C 1
ATOM 1912 O O . GLY A 1 245 ? 3.928 1.813 -6.167 1.00 93.19 245 GLY A O 1
ATOM 1913 N N . GLU A 1 246 ? 2.536 1.490 -4.445 1.00 90.88 246 GLU A N 1
ATOM 1914 C CA . GLU A 1 246 ? 2.799 2.783 -3.801 1.00 90.88 246 GLU A CA 1
ATOM 1915 C C . GLU A 1 246 ? 4.232 2.876 -3.253 1.00 90.88 246 GLU A C 1
ATOM 1917 O O . GLU A 1 246 ? 4.896 3.902 -3.416 1.00 90.88 246 GLU A O 1
ATOM 1922 N N . PHE A 1 247 ? 4.773 1.792 -2.688 1.00 90.25 247 PHE A N 1
ATOM 1923 C CA . PHE A 1 247 ? 6.175 1.756 -2.246 1.00 90.25 247 PHE A CA 1
ATOM 1924 C C . PHE A 1 247 ? 7.144 1.903 -3.424 1.00 90.25 247 PHE A C 1
ATOM 1926 O O . PHE A 1 247 ? 8.132 2.641 -3.343 1.00 90.25 247 PHE A O 1
ATOM 1933 N N . MET A 1 248 ? 6.835 1.248 -4.544 1.00 92.44 248 MET A N 1
ATOM 1934 C CA . MET A 1 248 ? 7.576 1.402 -5.792 1.00 92.44 248 MET A CA 1
ATOM 1935 C C . MET A 1 248 ? 7.485 2.837 -6.304 1.00 92.44 248 MET A C 1
ATOM 1937 O O . MET A 1 248 ? 8.508 3.439 -6.612 1.00 92.44 248 MET A O 1
ATOM 1941 N N . ARG A 1 249 ? 6.287 3.428 -6.333 1.00 91.75 249 ARG A N 1
ATOM 1942 C CA . ARG A 1 249 ? 6.071 4.817 -6.764 1.00 91.75 249 ARG A CA 1
ATOM 1943 C C . ARG A 1 249 ? 6.897 5.799 -5.936 1.00 91.75 249 ARG A C 1
ATOM 1945 O O . ARG A 1 249 ? 7.503 6.706 -6.497 1.00 91.75 249 ARG A O 1
ATOM 1952 N N . ASN A 1 250 ? 6.956 5.595 -4.623 1.00 87.25 250 ASN A N 1
ATOM 1953 C CA . ASN A 1 250 ? 7.682 6.466 -3.698 1.00 87.25 250 ASN A CA 1
ATOM 1954 C C . ASN A 1 250 ? 9.214 6.329 -3.795 1.00 87.25 250 ASN A C 1
ATOM 1956 O O . ASN A 1 250 ? 9.933 7.218 -3.341 1.00 87.25 250 ASN A O 1
ATOM 1960 N N . SER A 1 251 ? 9.720 5.239 -4.382 1.00 89.19 251 SER A N 1
ATOM 1961 C CA . SER A 1 251 ? 11.157 4.943 -4.497 1.00 89.19 251 SER A CA 1
ATOM 1962 C C . SER A 1 251 ? 11.694 4.953 -5.931 1.00 89.19 251 SER A C 1
ATOM 1964 O O . SER A 1 251 ? 12.909 4.888 -6.122 1.00 89.19 251 SER A O 1
ATOM 1966 N N . PHE A 1 252 ? 10.821 5.038 -6.939 1.00 91.44 252 PHE A N 1
ATOM 1967 C CA . PHE A 1 252 ? 11.211 4.977 -8.341 1.00 91.44 252 PHE A CA 1
ATOM 1968 C C . PHE A 1 252 ? 11.907 6.261 -8.796 1.00 91.44 252 PHE A C 1
ATOM 1970 O O . PHE A 1 252 ? 11.343 7.356 -8.772 1.00 91.44 252 PHE A O 1
ATOM 1977 N N . LEU A 1 253 ? 13.148 6.106 -9.248 1.00 89.06 253 LEU A N 1
ATOM 1978 C CA . LEU A 1 253 ? 14.009 7.170 -9.747 1.00 89.06 253 LEU A CA 1
ATOM 1979 C C . LEU A 1 253 ? 14.626 6.731 -11.074 1.00 89.06 253 LEU A C 1
ATOM 1981 O O . LEU A 1 253 ? 15.252 5.677 -11.135 1.00 89.06 253 LEU A O 1
ATOM 1985 N N . VAL A 1 254 ? 14.504 7.548 -12.118 1.00 86.75 254 VAL A N 1
ATOM 1986 C CA . VAL A 1 254 ? 15.180 7.318 -13.404 1.00 86.75 254 VAL A CA 1
ATOM 1987 C C . VAL A 1 254 ? 16.547 8.012 -13.377 1.00 86.75 254 VAL A C 1
ATOM 1989 O O . VAL A 1 254 ? 16.657 9.186 -13.031 1.00 86.75 254 VAL A O 1
ATOM 1992 N N . GLU A 1 255 ? 17.612 7.281 -13.695 1.00 79.38 255 GLU A N 1
ATOM 1993 C CA . GLU A 1 255 ? 18.991 7.776 -13.674 1.00 79.38 255 GLU A CA 1
ATOM 1994 C C . GLU A 1 255 ? 19.263 8.699 -14.875 1.00 79.38 255 GLU A C 1
ATOM 1996 O O . GLU A 1 255 ? 18.853 8.429 -16.000 1.00 79.38 255 GLU A O 1
ATOM 2001 N N . GLY A 1 256 ? 19.997 9.796 -14.657 1.00 67.12 256 GLY A N 1
ATOM 2002 C CA . GLY A 1 256 ? 20.389 10.740 -15.720 1.00 67.12 256 GLY A CA 1
ATOM 2003 C C . GLY A 1 256 ? 19.322 11.769 -16.118 1.00 67.12 256 GLY A C 1
ATOM 2004 O O . GLY A 1 256 ? 19.680 12.847 -16.594 1.00 67.12 256 GLY A O 1
ATOM 2005 N N . GLU A 1 257 ? 18.057 11.497 -15.823 1.00 61.53 257 GLU A N 1
ATOM 2006 C CA . GLU A 1 257 ? 16.938 12.436 -15.910 1.00 61.53 257 GLU A CA 1
ATOM 2007 C C . GLU A 1 257 ? 16.716 13.021 -14.506 1.00 61.53 257 GLU A C 1
ATOM 2009 O O . GLU A 1 257 ? 16.074 12.429 -13.643 1.00 61.53 257 GLU A O 1
ATOM 2014 N N . ALA A 1 258 ? 17.364 14.149 -14.202 1.00 41.00 258 ALA A N 1
ATOM 2015 C CA . ALA A 1 258 ? 17.235 14.765 -12.885 1.00 41.00 258 ALA A CA 1
ATOM 2016 C C . ALA A 1 258 ? 15.779 15.192 -12.628 1.00 41.00 258 ALA A C 1
ATOM 2018 O O . ALA A 1 258 ? 15.227 15.999 -13.373 1.00 41.00 258 ALA A O 1
ATOM 2019 N N . ASN A 1 259 ? 15.202 14.703 -11.527 1.00 42.19 259 ASN A N 1
ATOM 2020 C CA . ASN A 1 259 ? 13.979 15.232 -10.929 1.00 42.19 259 ASN A CA 1
ATOM 2021 C C . ASN A 1 259 ? 14.139 16.731 -10.607 1.00 42.19 259 ASN A C 1
ATOM 2023 O O . ASN A 1 259 ? 14.616 17.062 -9.522 1.00 42.19 259 ASN A O 1
ATOM 2027 N N . GLY A 1 260 ? 13.707 17.610 -11.518 1.00 39.00 260 GLY A N 1
ATOM 2028 C CA . GLY A 1 260 ? 13.508 19.049 -11.273 1.00 39.00 260 GLY A CA 1
ATOM 2029 C C . GLY A 1 260 ? 14.756 19.929 -11.259 1.00 39.00 260 GLY A C 1
ATOM 2030 O O . GLY A 1 260 ? 15.646 19.732 -10.404 1.00 39.00 260 GLY A O 1
#

Radius of gyration: 20.52 Å; chains: 1; bounding box: 66×52×56 Å

Foldseek 3Di:
DPVVVVVVVVVPDDPQQQQAFFAAADEAPDDPVRCVVCWVVVQVQVQVVDPDHDDPQKRKGWAFRYWDDDPQKIKTKTFIKIFGRDPDDSRNDGRPRIWTFFIKIWIWHDDDPDIDTPDIGTGHTAPGFHWDWDDDQWKIFIFGPQWDADPVDNQKTFHADPVRHTFKIKHKDKAFCPPDQPVRVVDVVVDPPQPPWDKDDDPLQQWIWIDDQQWTKIWHDFDRIIMMIIMGGHNSCCRRVVGRSSRRNVTIDTPPRDRD

pLDDT: mean 84.8, std 15.28, range [32.97, 97.75]

Secondary structure (DSSP, 8-state):
--SSHHHHHTTSS----PBPP-PPP--BSS-HHHHHHHHHHHHHHHHHHSSSPPPTTEEEEEEEEEEEEETTEEEEEEEEEEEES----GGGSBTTSEEEEEEEEEEEEEETTEEEEEEEEE-PPP----EEEEE-SSEEEEEETT-EEETTEEEEEEEE-TT--EEEEEEEEEEE--S--HHHHHHHHH-TT-TT-EEEEEGGGTEEEEEETTEEEEEEEETTEEEEEEEE--GGGHHHHHHHHHHHHHH-EESSS---

Sequence (260 aa):
MKKLICLLICLLLPVSALAAPTRDMQESALTADQLSSLRTWLDTAVRNALPVEYDENTYVGAQVYSCVEDGGCYVLECDVYLEDGSDTLPLFAPDDSITWLCDAAVYIKPTGDEYELVSCDIGDYYMAKGMQEIRNEVYTVSIPDFYSADSNDIYDYSCYDEQGNFISGIRYRGEDAFDLNLVEYAQALAGEEADDLIVTLQESMGLLTAQDSGLYMIVYAGGETFHSLTLTYPEDREAEFTLYGEFMRNSFLVEGEANG